Protein AF-A0A354BB40-F1 (afdb_monomer_lite)

Structure (mmCIF, N/CA/C/O backbone):
data_AF-A0A354BB40-F1
#
_entry.id   AF-A0A354BB40-F1
#
loop_
_atom_site.group_PDB
_atom_site.id
_atom_site.type_symbol
_atom_site.label_atom_id
_atom_site.label_alt_id
_atom_site.label_comp_id
_atom_site.label_asym_id
_atom_site.label_entity_id
_atom_site.label_seq_id
_atom_site.pdbx_PDB_ins_code
_atom_site.Cartn_x
_atom_site.Cartn_y
_atom_site.Cartn_z
_atom_site.occupancy
_atom_site.B_iso_or_equiv
_atom_site.auth_seq_id
_atom_site.auth_comp_id
_atom_site.auth_asym_id
_atom_site.auth_atom_id
_atom_site.pdbx_PDB_model_num
ATOM 1 N N . HIS A 1 1 ? -13.348 7.720 0.633 1.00 82.31 1 HIS A N 1
ATOM 2 C CA . HIS A 1 1 ? -12.332 8.466 -0.143 1.00 82.31 1 HIS A CA 1
ATOM 3 C C . HIS A 1 1 ? -12.969 9.373 -1.207 1.00 82.31 1 HIS A C 1
ATOM 5 O O . HIS A 1 1 ? -13.272 10.506 -0.880 1.00 82.31 1 HIS A O 1
ATOM 11 N N . ARG A 1 2 ? -13.273 8.898 -2.430 1.00 84.44 2 ARG A N 1
ATOM 12 C CA . ARG A 1 2 ? -13.584 9.703 -3.647 1.00 84.44 2 ARG A CA 1
ATOM 13 C C . ARG A 1 2 ? -14.579 10.875 -3.535 1.00 84.44 2 ARG A C 1
ATOM 15 O O . ARG A 1 2 ? -14.470 11.803 -4.321 1.00 84.44 2 ARG A O 1
ATOM 22 N N . VAL A 1 3 ? -15.521 10.838 -2.597 1.00 88.75 3 VAL A N 1
ATOM 23 C CA . VAL A 1 3 ? -16.577 11.858 -2.443 1.00 88.75 3 VAL A CA 1
ATOM 24 C C . VAL A 1 3 ? -16.246 12.960 -1.425 1.00 88.75 3 VAL A C 1
ATOM 26 O O . VAL A 1 3 ? -16.991 13.925 -1.306 1.00 88.75 3 VAL A O 1
ATOM 29 N N . VAL A 1 4 ? -15.131 12.838 -0.697 1.00 91.69 4 VAL A N 1
ATOM 30 C CA . VAL A 1 4 ? -14.704 13.791 0.342 1.00 91.69 4 VAL A CA 1
ATOM 31 C C . VAL A 1 4 ? -13.498 14.578 -0.168 1.00 91.69 4 VAL A C 1
ATOM 33 O O . VAL A 1 4 ? -12.568 13.987 -0.715 1.00 91.69 4 VAL A O 1
ATOM 36 N N . LYS A 1 5 ? -13.485 15.903 -0.003 1.00 94.69 5 LYS A N 1
ATOM 37 C CA . LYS A 1 5 ? -12.319 16.740 -0.347 1.00 94.69 5 LYS A CA 1
ATOM 38 C C . LYS A 1 5 ? -11.188 16.518 0.660 1.00 94.69 5 LYS A C 1
ATOM 40 O O . LYS A 1 5 ? -11.470 16.213 1.812 1.00 94.69 5 LYS A O 1
ATOM 45 N N . VAL A 1 6 ? -9.930 16.693 0.251 1.00 95.81 6 VAL A N 1
ATOM 46 C CA . VAL A 1 6 ? -8.777 16.671 1.178 1.00 95.81 6 VAL A CA 1
ATOM 47 C C . VAL A 1 6 ? -8.995 17.677 2.317 1.00 95.81 6 VAL A C 1
ATOM 49 O O . VAL A 1 6 ? -9.488 18.777 2.077 1.00 95.81 6 VAL A O 1
ATOM 52 N N . GLY A 1 7 ? -8.704 17.265 3.553 1.00 96.50 7 GLY A N 1
ATOM 53 C CA . GLY A 1 7 ? -8.986 18.001 4.792 1.00 96.50 7 GLY A CA 1
ATOM 54 C C . GLY A 1 7 ? -10.443 17.933 5.272 1.00 96.50 7 GLY A C 1
ATOM 55 O O . GLY A 1 7 ? -10.737 18.341 6.398 1.00 96.50 7 GLY A O 1
ATOM 56 N N . GLY A 1 8 ? -11.358 17.407 4.452 1.00 97.19 8 GLY A N 1
ATOM 57 C CA . GLY A 1 8 ? -12.769 17.255 4.798 1.00 97.19 8 GLY A CA 1
ATOM 58 C C . GLY A 1 8 ? -12.978 16.229 5.919 1.00 97.19 8 GLY A C 1
ATOM 59 O O . GLY A 1 8 ? -12.344 15.170 5.870 1.00 97.19 8 GLY A O 1
ATOM 60 N N . PRO A 1 9 ? -13.838 16.523 6.911 1.00 97.38 9 PRO A N 1
ATOM 61 C CA . PRO A 1 9 ? -14.109 15.614 8.016 1.00 97.38 9 PRO A CA 1
ATOM 62 C C . PRO A 1 9 ? -15.026 14.468 7.585 1.00 97.38 9 PRO A C 1
ATOM 64 O O . PRO A 1 9 ? -15.846 14.613 6.673 1.00 97.38 9 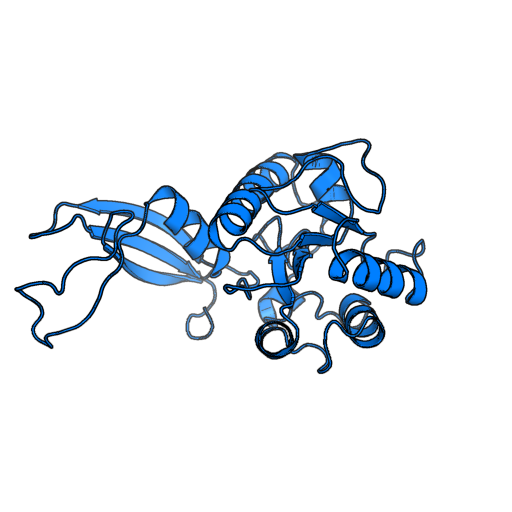PRO A O 1
ATOM 67 N N . ILE A 1 10 ? -14.897 13.343 8.275 1.00 96.94 10 ILE A N 1
ATOM 68 C CA . ILE A 1 10 ? -15.832 12.226 8.255 1.00 96.94 10 ILE A CA 1
ATOM 69 C C . ILE A 1 10 ? -16.038 11.706 9.675 1.00 96.94 10 ILE A C 1
ATOM 71 O O . ILE A 1 10 ? -15.134 11.762 10.510 1.00 96.94 10 ILE A O 1
ATOM 75 N N . GLU A 1 11 ? -17.217 11.145 9.902 1.00 96.81 11 GLU A N 1
ATOM 76 C CA . GLU A 1 11 ? -17.536 10.366 11.091 1.00 96.81 11 GLU A CA 1
ATOM 77 C C . GLU A 1 11 ? -17.934 8.966 10.635 1.00 96.81 11 GLU A C 1
ATOM 79 O O . GLU A 1 11 ? -18.700 8.810 9.678 1.00 96.81 11 GLU A O 1
ATOM 84 N N . LEU A 1 12 ? -17.368 7.949 11.274 1.00 95.12 12 LEU A N 1
ATOM 85 C CA . LEU A 1 12 ? -17.658 6.551 10.988 1.00 95.12 12 LEU A CA 1
ATOM 86 C C . LEU A 1 12 ? -18.054 5.842 12.277 1.00 95.12 12 LEU A C 1
ATOM 88 O O . LEU A 1 12 ? -17.477 6.099 13.332 1.00 95.12 12 LEU A O 1
ATOM 92 N N . GLN A 1 13 ? -18.997 4.913 12.160 1.00 93.75 13 GLN A N 1
ATOM 93 C CA . GLN A 1 13 ? -19.415 4.047 13.254 1.00 93.75 13 GLN A CA 1
ATOM 94 C C . GLN A 1 13 ? -19.294 2.590 12.835 1.00 93.75 13 GLN A C 1
ATOM 96 O O . GLN A 1 13 ? -19.759 2.200 11.763 1.00 93.75 13 GLN A O 1
ATOM 101 N N . PHE A 1 14 ? -18.677 1.795 13.701 1.00 94.19 14 PHE A N 1
ATOM 102 C CA . PHE A 1 14 ? -18.513 0.357 13.529 1.00 94.19 14 PHE A CA 1
ATOM 103 C C . PHE A 1 14 ? -18.877 -0.358 14.823 1.00 94.19 14 PHE A C 1
ATOM 105 O O . PHE A 1 14 ? -18.825 0.226 15.901 1.00 94.19 14 PHE A O 1
ATOM 112 N N . PHE A 1 15 ? -19.207 -1.640 14.737 1.00 93.69 15 PHE A N 1
ATOM 113 C CA . PHE A 1 15 ? -19.346 -2.464 15.931 1.00 93.69 15 PHE A CA 1
ATOM 114 C C . PHE A 1 15 ? -17.988 -3.021 16.347 1.00 93.69 15 PHE A C 1
ATOM 116 O O . PHE A 1 15 ? -17.207 -3.443 15.499 1.00 93.69 15 PHE A O 1
ATOM 123 N N . ALA A 1 16 ? -17.701 -3.016 17.643 1.00 93.62 16 ALA A N 1
ATOM 124 C CA . ALA A 1 16 ? -16.484 -3.578 18.207 1.00 93.62 16 ALA A CA 1
ATOM 125 C C . ALA A 1 16 ? -16.584 -5.109 18.290 1.00 93.62 16 ALA A C 1
ATOM 127 O O . ALA A 1 16 ? -17.608 -5.649 18.706 1.00 93.62 16 ALA A O 1
ATOM 128 N N . GLY A 1 17 ? -15.514 -5.815 17.928 1.00 91.62 17 GLY A N 1
ATOM 129 C CA . GLY A 1 17 ? -15.450 -7.276 18.026 1.00 91.62 17 GLY A CA 1
ATOM 130 C C . GLY A 1 17 ? -14.576 -7.909 16.947 1.00 91.62 17 GLY A C 1
ATOM 131 O O . GLY A 1 17 ? -13.933 -7.207 16.181 1.00 91.62 17 GLY A O 1
ATOM 132 N N . ASP A 1 18 ? -14.558 -9.233 16.878 1.00 90.06 18 ASP A N 1
ATOM 133 C CA . ASP A 1 18 ? -13.882 -10.001 15.813 1.00 90.06 18 ASP A CA 1
ATOM 134 C C . ASP A 1 18 ? -14.799 -11.106 15.255 1.00 90.06 18 ASP A C 1
ATOM 136 O O . ASP A 1 18 ? -14.355 -12.095 14.679 1.00 90.06 18 ASP A O 1
ATOM 140 N N . GLN A 1 19 ? -16.105 -10.956 15.488 1.00 88.12 19 GLN A N 1
ATOM 141 C CA . GLN A 1 19 ? -17.142 -11.918 15.151 1.00 88.12 19 GLN A CA 1
ATOM 142 C C . GLN A 1 19 ? -18.136 -11.339 14.149 1.00 88.12 19 GLN A C 1
ATOM 144 O O . GLN A 1 19 ? -18.427 -10.139 14.154 1.00 88.12 19 GLN A O 1
ATOM 149 N N . ASP A 1 20 ? -18.739 -12.218 13.356 1.00 85.94 20 ASP A N 1
ATOM 150 C CA . ASP A 1 20 ? -19.996 -11.893 12.699 1.00 85.94 20 ASP A CA 1
ATOM 151 C C . ASP A 1 20 ? -21.099 -11.786 13.753 1.00 85.94 20 ASP A C 1
ATOM 153 O O . ASP A 1 20 ? -21.258 -12.645 14.623 1.00 85.94 20 ASP A O 1
ATOM 157 N N . LEU A 1 21 ? -21.852 -10.698 13.686 1.00 80.06 21 LEU A N 1
ATOM 158 C CA . LEU A 1 21 ? -22.959 -10.430 14.581 1.00 80.06 21 LEU A CA 1
ATOM 159 C C . LEU A 1 21 ? -24.219 -11.092 14.034 1.00 80.06 21 LEU A C 1
ATOM 161 O O . LEU A 1 21 ? -24.523 -11.032 12.836 1.00 80.06 21 LEU A O 1
ATOM 165 N N . THR A 1 22 ? -24.994 -11.684 14.937 1.00 75.31 22 THR A N 1
ATOM 166 C CA . THR A 1 22 ? -26.379 -12.037 14.640 1.00 75.31 22 THR A CA 1
ATOM 167 C C . THR A 1 22 ? -27.160 -10.767 14.294 1.00 75.31 22 THR A C 1
ATOM 169 O O . THR A 1 22 ? -26.818 -9.698 14.809 1.00 75.31 22 THR A O 1
ATOM 172 N N . PRO A 1 23 ? -28.197 -10.845 13.438 1.00 73.56 23 PRO A N 1
ATOM 173 C CA . PRO A 1 23 ? -29.038 -9.690 13.146 1.00 73.56 23 PRO A CA 1
ATOM 174 C C . PRO A 1 23 ? -29.500 -9.030 14.445 1.00 73.56 23 PRO A C 1
ATOM 176 O O . PRO A 1 23 ? -29.987 -9.719 15.342 1.00 73.56 23 PRO A O 1
ATOM 179 N N . LEU A 1 24 ? -29.295 -7.718 14.555 1.00 68.94 24 LEU A N 1
ATOM 180 C CA . LEU A 1 24 ? -29.649 -6.982 15.765 1.00 68.94 24 LEU A CA 1
ATOM 181 C C . LEU A 1 24 ? -31.166 -7.040 15.946 1.00 68.94 24 LEU A C 1
ATOM 183 O O . LEU A 1 24 ? -31.912 -6.754 15.009 1.00 68.94 24 LEU A O 1
ATOM 187 N N . GLU A 1 25 ? -31.621 -7.380 17.151 1.00 68.19 25 GLU A N 1
ATOM 188 C CA . GLU A 1 25 ? -33.060 -7.455 17.462 1.00 68.19 25 GLU A CA 1
ATOM 189 C C . GLU A 1 25 ? -33.751 -6.096 17.275 1.00 68.19 25 GLU A C 1
ATOM 191 O O . GLU A 1 25 ? -34.939 -6.022 16.971 1.00 68.19 25 GLU A O 1
ATOM 196 N N . THR A 1 26 ? -32.980 -5.015 17.410 1.00 70.88 26 THR A N 1
ATOM 197 C CA . THR A 1 26 ? -33.409 -3.626 17.244 1.00 70.88 26 THR A CA 1
ATOM 198 C C . THR A 1 26 ? -33.242 -3.099 15.817 1.00 70.88 26 THR A C 1
ATOM 200 O O . THR A 1 26 ? -33.463 -1.911 15.587 1.00 70.88 26 THR A O 1
ATOM 203 N N . ASP A 1 27 ? -32.855 -3.934 14.842 1.00 71.50 27 ASP A N 1
ATOM 204 C CA . ASP A 1 27 ? -32.699 -3.507 13.450 1.00 71.50 27 ASP A CA 1
ATOM 205 C C . ASP A 1 27 ? -34.064 -3.171 12.814 1.00 71.50 27 ASP A C 1
ATOM 207 O O . ASP A 1 27 ? -34.830 -4.085 12.498 1.00 71.50 27 ASP A O 1
ATOM 211 N N . PRO A 1 28 ? -34.360 -1.888 12.517 1.00 70.88 28 PRO A N 1
ATOM 212 C CA . PRO A 1 28 ? -35.647 -1.490 11.945 1.00 70.88 28 PRO A CA 1
ATOM 213 C C . PRO A 1 28 ? -35.864 -2.007 10.516 1.00 70.88 28 PRO A C 1
ATOM 215 O O . PRO A 1 28 ? -36.989 -1.980 10.024 1.00 70.88 28 PRO A O 1
ATOM 218 N N . MET A 1 29 ? -34.800 -2.441 9.830 1.00 74.25 29 MET A N 1
ATOM 219 C CA . MET A 1 29 ? -34.868 -2.969 8.464 1.00 74.25 29 MET A CA 1
ATOM 220 C C . MET A 1 29 ? -34.910 -4.503 8.421 1.00 74.25 29 MET A C 1
ATOM 222 O O . MET A 1 29 ? -35.315 -5.053 7.400 1.00 74.25 29 MET A O 1
ATOM 226 N N . GLY A 1 30 ? -34.531 -5.176 9.516 1.00 71.81 30 GLY A N 1
ATOM 227 C CA . GLY A 1 30 ? -34.493 -6.632 9.655 1.00 71.81 30 GLY A CA 1
ATOM 228 C C . GLY A 1 30 ? -33.467 -7.348 8.759 1.00 71.81 30 GLY A C 1
ATOM 229 O O . GLY A 1 30 ? -33.249 -7.008 7.599 1.00 71.81 30 GLY A O 1
ATOM 230 N N . GLY A 1 31 ? -32.837 -8.404 9.285 1.00 71.50 31 GLY A N 1
ATOM 231 C CA . GLY A 1 31 ? -32.043 -9.349 8.485 1.00 71.50 31 GLY A CA 1
ATOM 232 C C . GLY A 1 31 ? -30.687 -8.845 7.974 1.00 71.50 31 GLY A C 1
ATOM 233 O O . GLY A 1 31 ? -30.010 -9.579 7.246 1.00 71.50 31 GLY A O 1
ATOM 234 N N . ARG A 1 32 ? -30.246 -7.636 8.353 1.00 79.75 32 ARG A N 1
ATOM 235 C CA . ARG A 1 32 ? -28.881 -7.183 8.059 1.00 79.75 32 ARG A CA 1
ATOM 236 C C . ARG A 1 32 ? -27.884 -7.976 8.894 1.00 79.75 32 ARG A C 1
ATOM 238 O O . ARG A 1 32 ? -28.092 -8.222 10.081 1.00 79.75 32 ARG A O 1
ATOM 245 N N . ARG A 1 33 ? -26.787 -8.370 8.252 1.00 76.75 33 ARG A N 1
ATOM 246 C CA . ARG A 1 33 ? -25.620 -8.929 8.933 1.00 76.75 33 ARG A CA 1
ATOM 247 C C . ARG A 1 33 ? -24.623 -7.818 9.179 1.00 76.75 33 ARG A C 1
ATOM 249 O O . ARG A 1 33 ? -24.414 -6.965 8.316 1.00 76.75 33 ARG A O 1
ATOM 256 N N . PHE A 1 34 ? -24.011 -7.864 10.345 1.00 83.12 34 PHE A N 1
ATOM 257 C CA . PHE A 1 34 ? -22.958 -6.949 10.732 1.00 83.12 34 PHE A CA 1
ATOM 258 C C . PHE A 1 34 ? -21.740 -7.760 11.151 1.00 83.12 34 PHE A C 1
ATOM 260 O O . PHE A 1 34 ? -21.877 -8.902 11.573 1.00 83.12 34 PHE A O 1
ATOM 267 N N . THR A 1 35 ? -20.562 -7.163 11.053 1.00 87.88 35 THR A N 1
ATOM 268 C CA . THR A 1 35 ? -19.312 -7.791 11.479 1.00 87.88 35 THR A CA 1
ATOM 269 C C . THR A 1 35 ? -18.618 -6.836 12.435 1.00 87.88 35 THR A C 1
ATOM 271 O O . THR A 1 35 ? -18.581 -5.624 12.194 1.00 87.88 35 THR A O 1
ATOM 274 N N . GLY A 1 36 ? -18.131 -7.382 13.544 1.00 91.75 36 GLY A N 1
ATOM 275 C CA . GLY A 1 36 ? -17.324 -6.657 14.509 1.00 91.75 36 GLY A CA 1
ATOM 276 C C . GLY A 1 36 ? -15.944 -6.332 13.944 1.00 91.75 36 GLY A C 1
ATOM 277 O O . GLY A 1 36 ? -15.403 -7.064 13.118 1.00 91.75 36 GLY A O 1
ATOM 278 N N . TRP A 1 37 ? -15.379 -5.224 14.403 1.00 94.81 37 TRP A N 1
ATOM 279 C CA . TRP A 1 37 ? -14.037 -4.788 14.058 1.00 94.81 37 TRP A CA 1
ATOM 280 C C . TRP A 1 37 ? -13.181 -4.641 15.308 1.00 94.81 37 TRP A C 1
ATOM 282 O O . TRP A 1 37 ? -13.591 -4.028 16.298 1.00 94.81 37 TRP A O 1
ATOM 292 N N . ARG A 1 38 ? -11.959 -5.174 15.252 1.00 94.44 38 ARG A N 1
ATOM 293 C CA . ARG A 1 38 ? -10.952 -4.921 16.282 1.00 94.44 38 ARG A CA 1
ATOM 294 C C . ARG A 1 38 ? -10.449 -3.482 16.112 1.00 94.44 38 ARG A C 1
ATOM 296 O O . ARG A 1 38 ? -10.001 -3.155 15.011 1.00 94.44 38 ARG A O 1
ATOM 303 N N . PRO A 1 39 ? -10.487 -2.632 17.155 1.00 92.75 39 PRO A N 1
ATOM 304 C CA . PRO A 1 39 ? -10.119 -1.216 17.058 1.00 92.75 39 PRO A CA 1
ATOM 305 C C . PRO A 1 39 ? -8.756 -0.960 16.407 1.00 92.75 39 PRO A C 1
ATOM 307 O O . PRO A 1 39 ? -8.650 -0.143 15.491 1.00 92.75 39 PRO A O 1
ATOM 310 N N . ASP A 1 40 ? -7.735 -1.714 16.817 1.00 91.50 40 ASP A N 1
ATOM 311 C CA . ASP A 1 40 ? -6.372 -1.560 16.297 1.00 91.50 40 ASP A CA 1
ATOM 312 C C . ASP A 1 40 ? -6.293 -1.872 14.800 1.00 91.50 40 ASP A C 1
ATOM 314 O O . ASP A 1 40 ? -5.634 -1.166 14.039 1.00 91.50 40 ASP A O 1
ATOM 318 N N . PHE A 1 41 ? -7.017 -2.899 14.351 1.00 94.50 41 PHE A N 1
ATOM 319 C CA . PHE A 1 41 ? -7.048 -3.267 12.941 1.00 94.50 41 PHE A CA 1
ATOM 320 C C . PHE A 1 41 ? -7.894 -2.299 12.107 1.00 94.50 41 PHE A C 1
ATOM 322 O O . PHE A 1 41 ? -7.548 -1.961 10.974 1.00 94.50 41 PHE A O 1
ATOM 329 N N . LEU A 1 42 ? -8.988 -1.794 12.676 1.00 95.69 42 LEU A N 1
ATOM 330 C CA . LEU A 1 42 ? -9.822 -0.795 12.024 1.00 95.69 42 LEU A CA 1
ATOM 331 C C . LEU A 1 42 ? -9.044 0.498 11.752 1.00 95.69 42 LEU A C 1
ATOM 333 O O . LEU A 1 42 ? -9.217 1.088 10.686 1.00 95.69 42 LEU A O 1
ATOM 337 N N . ARG A 1 43 ? -8.130 0.901 12.649 1.00 95.31 43 ARG A N 1
ATOM 338 C CA . ARG A 1 43 ? -7.209 2.023 12.402 1.00 95.31 43 ARG A CA 1
ATOM 339 C C . ARG A 1 43 ? -6.395 1.810 11.124 1.00 95.31 43 ARG A C 1
ATOM 341 O O . ARG A 1 43 ? -6.358 2.706 10.283 1.00 95.31 43 ARG A O 1
ATOM 348 N N . THR A 1 44 ? -5.823 0.620 10.951 1.00 95.44 44 THR A N 1
ATOM 349 C CA . THR A 1 44 ? -5.076 0.228 9.745 1.00 95.44 44 THR A CA 1
ATOM 350 C C . THR A 1 44 ? -5.923 0.352 8.480 1.00 95.44 44 THR A C 1
ATOM 352 O O . THR A 1 44 ? -5.471 0.925 7.487 1.00 95.44 44 THR A O 1
ATOM 355 N N . VAL A 1 45 ? -7.170 -0.121 8.514 1.00 95.75 45 VAL A N 1
ATOM 356 C CA . VAL A 1 45 ? -8.071 -0.063 7.353 1.00 95.75 45 VAL A CA 1
ATOM 357 C C . VAL A 1 45 ? -8.512 1.368 7.038 1.00 95.75 45 VAL A C 1
ATOM 359 O O . VAL A 1 45 ? -8.565 1.745 5.869 1.00 95.75 45 VAL A O 1
ATOM 362 N N . VAL A 1 46 ? -8.801 2.189 8.050 1.00 97.00 46 VAL A N 1
ATOM 363 C CA . VAL A 1 46 ? -9.197 3.594 7.855 1.00 97.00 46 VAL A CA 1
ATOM 364 C C . VAL A 1 46 ? -8.032 4.431 7.317 1.00 97.00 46 VAL A C 1
ATOM 366 O O . VAL A 1 46 ? -8.229 5.215 6.384 1.00 97.00 46 VAL A O 1
ATOM 369 N N . GLU A 1 47 ? -6.817 4.212 7.824 1.00 96.38 47 GLU A N 1
ATOM 370 C CA . GLU A 1 47 ? -5.596 4.835 7.301 1.00 96.38 47 GLU A CA 1
ATOM 371 C C . GLU A 1 47 ? -5.354 4.425 5.838 1.00 96.38 47 GLU A C 1
ATOM 373 O O . GLU A 1 47 ? -5.188 5.279 4.964 1.00 96.38 47 GLU A O 1
ATOM 378 N N . GLY A 1 48 ? -5.435 3.123 5.537 1.00 96.81 48 GLY A N 1
ATOM 379 C CA . GLY A 1 48 ? -5.336 2.585 4.176 1.00 96.81 48 GLY A CA 1
ATOM 380 C C . GLY A 1 48 ? -6.421 3.109 3.229 1.00 96.81 48 GLY A C 1
ATOM 381 O O . GLY A 1 48 ? -6.160 3.372 2.053 1.00 96.81 48 GLY A O 1
ATOM 382 N N . ALA A 1 49 ? -7.629 3.370 3.739 1.00 96.38 49 ALA A N 1
ATOM 383 C CA . ALA A 1 49 ? -8.725 3.997 2.997 1.00 96.38 49 ALA A CA 1
ATOM 384 C C . ALA A 1 49 ? -8.507 5.498 2.719 1.00 96.38 49 ALA A C 1
ATOM 386 O O . ALA A 1 49 ? -9.307 6.112 1.997 1.00 96.38 49 ALA A O 1
ATOM 387 N N . GLY A 1 50 ? -7.428 6.069 3.258 1.00 96.69 50 GLY A N 1
ATOM 388 C CA . GLY A 1 50 ? -6.925 7.405 2.988 1.00 96.69 50 GLY A CA 1
ATOM 389 C C . GLY A 1 50 ? -7.447 8.480 3.934 1.00 96.69 50 GLY A C 1
ATOM 390 O O . GLY A 1 50 ? -7.792 9.579 3.486 1.00 96.69 50 GLY A O 1
ATOM 391 N N . PHE A 1 51 ? -7.544 8.157 5.223 1.00 97.50 51 PHE A N 1
ATOM 392 C CA . PHE A 1 51 ? -8.015 9.075 6.253 1.00 97.50 51 PHE A CA 1
ATOM 393 C C . PHE A 1 51 ? -7.059 9.144 7.446 1.00 97.50 51 PHE A C 1
ATOM 395 O O . PHE A 1 51 ? -6.615 8.119 7.956 1.00 97.50 51 PHE A O 1
ATOM 402 N N . ASP A 1 52 ? -6.807 10.362 7.914 1.00 96.44 52 ASP A N 1
ATOM 403 C CA . ASP A 1 52 ? -6.079 10.632 9.149 1.00 96.44 52 ASP A CA 1
ATOM 404 C C . ASP A 1 52 ? -7.078 10.606 10.309 1.00 96.44 52 ASP A C 1
ATOM 406 O O . ASP A 1 52 ? -7.987 11.437 10.372 1.00 96.44 52 ASP A O 1
ATOM 410 N N . ILE A 1 53 ? -6.947 9.628 11.206 1.00 97.00 53 ILE A N 1
ATOM 411 C CA . ILE A 1 53 ? -7.827 9.487 12.374 1.00 97.00 53 ILE A CA 1
ATOM 412 C C . ILE A 1 53 ? -7.475 10.551 13.415 1.00 97.00 53 ILE A C 1
ATOM 414 O O . ILE A 1 53 ? -6.347 10.580 13.910 1.00 97.00 53 ILE A O 1
ATOM 418 N N . GLU A 1 54 ? -8.457 11.378 13.772 1.00 97.31 54 GLU A N 1
ATOM 419 C CA . GLU A 1 54 ? -8.351 12.401 14.817 1.00 97.31 54 GLU A CA 1
ATOM 420 C C . GLU A 1 54 ? -8.712 11.820 16.187 1.00 97.31 54 GLU A C 1
ATOM 422 O O . GLU A 1 54 ? -7.999 12.045 17.164 1.00 97.31 54 GLU A O 1
ATOM 427 N N . ALA A 1 55 ? -9.784 11.026 16.253 1.00 97.19 55 ALA A N 1
ATOM 428 C CA . ALA A 1 55 ? -10.162 10.285 17.447 1.00 97.19 55 ALA A CA 1
ATOM 429 C C . ALA A 1 55 ? -10.777 8.930 17.088 1.00 97.19 55 ALA A C 1
ATOM 431 O O . ALA A 1 55 ? -11.473 8.781 16.084 1.00 97.19 55 ALA A O 1
ATOM 432 N N . LEU A 1 56 ? -10.526 7.948 17.950 1.00 97.00 56 LEU A N 1
ATOM 433 C CA . LEU A 1 56 ? -11.212 6.664 17.961 1.00 97.00 56 LEU A CA 1
ATOM 434 C C . LEU A 1 56 ? -11.620 6.395 19.405 1.00 97.00 56 LEU A C 1
ATOM 436 O O . LEU A 1 56 ? -10.760 6.287 20.279 1.00 97.00 56 LEU A O 1
ATOM 440 N N . THR A 1 57 ? -12.921 6.299 19.654 1.00 96.50 57 THR A N 1
ATOM 441 C CA . THR A 1 57 ? -13.463 5.975 20.977 1.00 96.50 57 THR A CA 1
ATOM 442 C C . THR A 1 57 ? -14.338 4.744 20.901 1.00 96.50 57 THR A C 1
ATOM 444 O O . THR A 1 57 ? -14.965 4.474 19.879 1.00 96.50 57 THR A O 1
ATOM 447 N N . ILE A 1 58 ? -14.393 4.004 22.002 1.00 95.50 58 ILE A N 1
ATOM 448 C CA . ILE A 1 58 ? -15.271 2.849 22.142 1.00 95.50 58 ILE A CA 1
ATOM 449 C C . ILE A 1 58 ? -16.264 3.183 23.241 1.00 95.50 58 ILE A C 1
ATOM 451 O O . ILE A 1 58 ? -15.863 3.554 24.344 1.00 95.50 58 ILE A O 1
ATOM 455 N N . ARG A 1 59 ? -17.549 3.053 22.936 1.00 94.12 59 ARG A N 1
ATOM 456 C CA . ARG A 1 59 ? -18.632 3.205 23.907 1.00 94.12 59 ARG A CA 1
ATOM 457 C C . ARG A 1 59 ? -19.450 1.929 23.990 1.00 94.12 59 ARG A C 1
ATOM 459 O O . ARG A 1 59 ? -19.493 1.141 23.043 1.00 94.12 59 ARG A O 1
ATOM 466 N N . GLU A 1 60 ? -20.109 1.741 25.123 1.00 89.25 60 GLU A N 1
ATOM 467 C CA . GLU A 1 60 ? -21.093 0.675 25.268 1.00 89.25 60 GLU A CA 1
ATOM 468 C C . GLU A 1 60 ? -22.259 0.902 24.294 1.00 89.25 60 GLU A C 1
ATOM 470 O O . GLU A 1 60 ? -22.669 2.036 24.023 1.00 89.25 60 GLU A O 1
ATOM 475 N N . GLY A 1 61 ? -22.755 -0.193 23.730 1.00 81.44 61 GLY A N 1
ATOM 476 C CA . GLY A 1 61 ? -23.977 -0.231 22.937 1.00 81.44 61 GLY A CA 1
ATOM 477 C C . GLY A 1 61 ? -24.873 -1.355 23.444 1.00 81.44 61 GLY A C 1
ATOM 478 O O . GLY A 1 61 ? -24.401 -2.246 24.147 1.00 81.44 61 GLY A O 1
ATOM 479 N N . ASP A 1 62 ? -26.154 -1.313 23.078 1.00 74.81 62 ASP A N 1
ATOM 480 C CA . ASP A 1 62 ? -27.201 -2.166 23.663 1.00 74.81 62 ASP A CA 1
ATOM 481 C C . ASP A 1 62 ? -26.887 -3.672 23.605 1.00 74.81 62 ASP A C 1
ATOM 483 O O . ASP A 1 62 ? -27.221 -4.412 24.527 1.00 74.81 62 ASP A O 1
ATOM 487 N N . GLN A 1 63 ? -26.240 -4.127 22.525 1.00 75.69 63 GLN A N 1
ATOM 488 C CA . GLN A 1 63 ? -25.865 -5.536 22.317 1.00 75.69 63 GLN A CA 1
ATOM 489 C C . GLN A 1 63 ? -24.369 -5.736 22.033 1.00 75.69 63 GLN A C 1
ATOM 491 O O . GLN A 1 63 ? -23.828 -6.817 22.258 1.00 75.69 63 GLN A O 1
ATOM 496 N N . VAL A 1 64 ? -23.688 -4.711 21.521 1.00 85.50 64 VAL A N 1
ATOM 497 C CA . VAL A 1 64 ? -22.273 -4.753 21.145 1.00 85.50 64 VAL A CA 1
ATOM 498 C C . VAL A 1 64 ? -21.675 -3.358 21.306 1.00 85.50 64 VAL A C 1
ATOM 500 O O . VAL A 1 64 ? -22.356 -2.358 21.076 1.00 85.50 64 VAL A O 1
ATOM 503 N N . GLY A 1 65 ? -20.403 -3.283 21.704 1.00 91.06 65 GLY A N 1
ATOM 504 C CA . GLY A 1 65 ? -19.685 -2.012 21.771 1.00 91.06 65 GLY A CA 1
ATOM 505 C C . GLY A 1 65 ? -19.661 -1.315 20.411 1.00 91.06 65 GLY A C 1
ATOM 506 O O . GLY A 1 65 ? -19.631 -1.965 19.365 1.00 91.06 65 GLY A O 1
ATOM 507 N N . VAL A 1 66 ? -19.662 0.012 20.418 1.00 93.75 66 VAL A N 1
ATOM 508 C CA . VAL A 1 66 ? -19.597 0.829 19.203 1.00 93.75 66 VAL A CA 1
ATOM 509 C C . VAL A 1 66 ? -18.267 1.561 19.175 1.00 93.75 66 VAL A C 1
ATOM 511 O O . VAL A 1 66 ? -17.869 2.175 20.162 1.00 93.75 66 VAL A O 1
ATOM 514 N N . ILE A 1 67 ? -17.584 1.478 18.039 1.00 96.44 67 ILE A N 1
ATOM 515 C CA . ILE A 1 67 ? -16.395 2.258 17.722 1.00 96.44 67 ILE A CA 1
ATOM 516 C C . ILE A 1 67 ? -16.855 3.488 16.950 1.00 96.44 67 ILE A C 1
ATOM 518 O O . ILE A 1 67 ? -17.361 3.364 15.833 1.00 96.44 67 ILE A O 1
ATOM 522 N N . ASP A 1 68 ? -16.641 4.662 17.529 1.00 97.25 68 ASP A N 1
ATOM 523 C CA . ASP A 1 68 ? -16.816 5.944 16.859 1.00 97.25 68 ASP A CA 1
ATOM 524 C C . ASP A 1 68 ? -15.446 6.442 16.387 1.00 97.25 68 ASP A C 1
ATOM 526 O O . ASP A 1 68 ? -14.482 6.468 17.157 1.00 97.25 68 ASP A O 1
ATOM 530 N N . ILE A 1 69 ? -15.351 6.830 15.116 1.00 97.88 69 ILE A N 1
ATOM 531 C CA . ILE A 1 69 ? -14.136 7.389 14.523 1.00 97.88 69 ILE A CA 1
ATOM 532 C C . ILE A 1 69 ? -14.452 8.760 13.949 1.00 97.88 69 ILE A C 1
ATOM 534 O O . ILE A 1 69 ? -15.295 8.880 13.060 1.00 97.88 69 ILE A O 1
ATOM 538 N N . THR A 1 70 ? -13.707 9.770 14.389 1.00 98.12 70 THR A N 1
ATOM 539 C CA . THR A 1 70 ? -13.596 11.047 13.684 1.00 98.12 70 THR A CA 1
ATOM 540 C C . THR A 1 70 ? -12.285 11.059 12.912 1.00 98.12 70 THR A C 1
ATOM 542 O O . THR A 1 70 ? -11.220 10.706 13.428 1.00 98.12 70 THR A O 1
ATOM 545 N N . ALA A 1 71 ? -12.352 11.411 11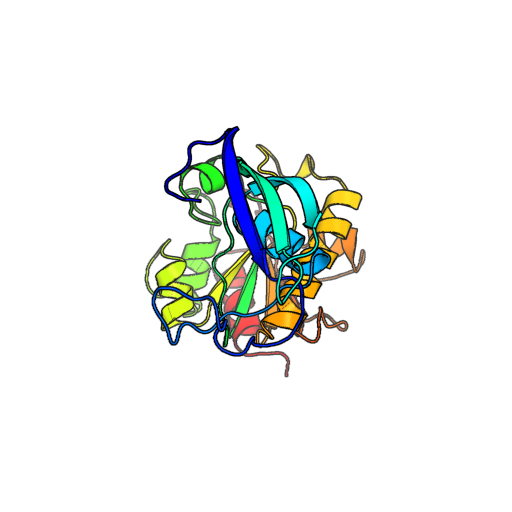.634 1.00 97.94 71 ALA A N 1
ATOM 546 C CA . ALA A 1 71 ? -11.177 11.425 10.778 1.00 97.94 71 ALA A CA 1
ATOM 547 C C . ALA A 1 71 ? -11.271 12.516 9.717 1.00 97.94 71 ALA A C 1
ATOM 549 O O . ALA A 1 71 ? -12.353 12.998 9.373 1.00 97.94 71 ALA A O 1
ATOM 550 N N . ARG A 1 72 ? -10.127 12.872 9.138 1.00 97.75 72 ARG A N 1
ATOM 551 C CA . ARG A 1 72 ? -10.050 13.778 7.994 1.00 97.75 72 ARG A CA 1
ATOM 552 C C . ARG A 1 72 ? -9.515 13.079 6.779 1.00 97.75 72 ARG A C 1
ATOM 554 O O . ARG A 1 72 ? -8.697 12.171 6.844 1.00 97.75 72 ARG A O 1
ATOM 561 N N . ARG A 1 73 ? -9.972 13.534 5.623 1.00 97.06 73 ARG A N 1
ATOM 562 C CA . ARG A 1 73 ? -9.465 13.044 4.355 1.00 97.06 73 ARG A CA 1
ATOM 563 C C . ARG A 1 73 ? -8.007 13.471 4.158 1.00 97.06 73 ARG A C 1
ATOM 565 O O . ARG A 1 73 ? -7.744 14.656 3.956 1.00 97.06 73 ARG A O 1
ATOM 572 N N . ALA A 1 74 ? -7.101 12.501 4.121 1.00 96.38 74 ALA A N 1
ATOM 573 C CA . ALA A 1 74 ? -5.684 12.729 3.876 1.00 96.38 74 ALA A CA 1
ATOM 574 C C . ALA A 1 74 ? -5.402 12.987 2.384 1.00 96.38 74 ALA A C 1
ATOM 576 O O . ALA A 1 74 ? -6.122 12.504 1.496 1.00 96.38 74 ALA A O 1
ATOM 577 N N . LEU A 1 75 ? -4.318 13.715 2.091 1.00 95.81 75 LEU A N 1
ATOM 578 C CA . LEU A 1 75 ? -3.712 13.709 0.757 1.00 95.81 75 LEU A CA 1
ATOM 579 C C . LEU A 1 75 ? -2.876 12.433 0.617 1.00 95.81 75 LEU A C 1
ATOM 581 O O . LEU A 1 75 ? -1.704 12.391 0.985 1.00 95.81 75 LEU A O 1
ATOM 585 N N . THR A 1 76 ? -3.502 11.377 0.111 1.00 96.44 76 THR A N 1
ATOM 586 C CA . THR A 1 76 ? -2.882 10.060 -0.054 1.00 96.44 76 THR A CA 1
ATOM 587 C C . THR A 1 76 ? -3.554 9.269 -1.175 1.00 96.44 76 THR A C 1
ATOM 589 O 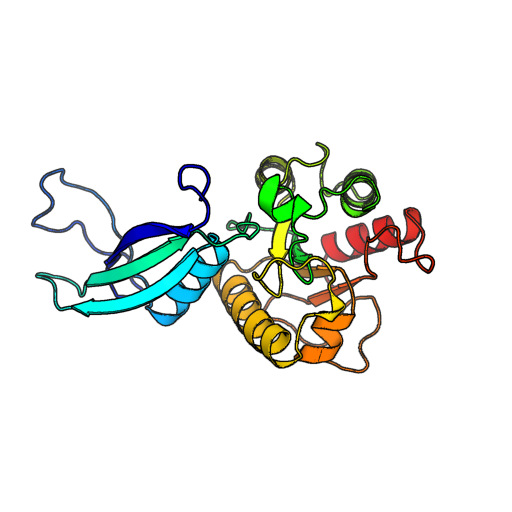O . THR A 1 76 ? -4.560 9.694 -1.753 1.00 96.44 76 THR A O 1
ATOM 592 N N . LEU A 1 77 ? -2.980 8.114 -1.495 1.00 95.44 77 LEU A N 1
ATOM 593 C CA . LEU A 1 77 ? -3.561 7.116 -2.374 1.00 95.44 77 LEU A CA 1
ATOM 594 C C . LEU A 1 77 ? -4.278 6.063 -1.514 1.00 95.44 77 LEU A C 1
ATOM 596 O O . LEU A 1 77 ? -3.642 5.488 -0.637 1.00 95.44 77 LEU A O 1
ATOM 600 N N . PRO A 1 78 ? -5.570 5.777 -1.732 1.00 96.62 78 PRO A N 1
ATOM 601 C CA . PRO A 1 78 ? -6.261 4.743 -0.983 1.00 96.62 78 PRO A CA 1
ATOM 602 C C . PRO A 1 78 ? -5.828 3.367 -1.491 1.00 96.62 78 PRO A C 1
ATOM 604 O O . PRO A 1 78 ? -5.579 3.190 -2.687 1.00 96.62 78 PRO A O 1
ATOM 607 N N . ASP A 1 79 ? -5.797 2.391 -0.596 1.00 98.12 79 ASP A N 1
ATOM 608 C CA . ASP A 1 79 ? -5.493 1.010 -0.947 1.00 98.12 79 ASP A CA 1
ATOM 609 C C . ASP A 1 79 ? -6.531 0.439 -1.927 1.00 98.12 79 ASP A C 1
ATOM 611 O O . ASP A 1 79 ? -7.733 0.724 -1.855 1.00 98.12 79 ASP A O 1
ATOM 615 N N . ILE A 1 80 ? -6.056 -0.387 -2.858 1.00 97.88 80 ILE A N 1
ATOM 616 C CA . ILE A 1 80 ? -6.876 -1.179 -3.777 1.00 97.88 80 ILE A CA 1
ATOM 617 C C . ILE A 1 80 ? -6.568 -2.641 -3.482 1.00 97.88 80 ILE A C 1
ATOM 619 O O . ILE A 1 80 ? -5.672 -3.236 -4.073 1.00 97.88 80 ILE A O 1
ATOM 623 N N . ILE A 1 81 ? -7.289 -3.191 -2.511 1.00 97.94 81 ILE A N 1
ATOM 624 C CA . ILE A 1 81 ? -7.042 -4.513 -1.932 1.00 97.94 81 ILE A CA 1
ATOM 625 C C . ILE A 1 81 ? -8.344 -5.309 -1.838 1.00 97.94 81 ILE A C 1
ATOM 627 O O . ILE A 1 81 ? -9.436 -4.736 -1.814 1.00 97.94 81 ILE A O 1
ATOM 631 N N . GLY A 1 82 ? -8.228 -6.632 -1.790 1.00 95.88 82 GLY A N 1
ATOM 632 C CA . GLY A 1 82 ? -9.358 -7.547 -1.659 1.00 95.88 82 GLY A CA 1
ATOM 633 C C . GLY A 1 82 ? -8.901 -8.961 -1.297 1.00 95.88 82 GLY A C 1
ATOM 634 O O . GLY A 1 82 ? -7.699 -9.216 -1.240 1.00 95.88 82 GLY A O 1
ATOM 635 N N . PRO A 1 83 ? -9.832 -9.885 -1.022 1.00 93.50 83 PRO A N 1
ATOM 636 C CA . PRO A 1 83 ? -9.492 -11.287 -0.804 1.00 93.50 83 PRO A CA 1
ATOM 637 C C . PRO A 1 83 ? -9.001 -11.946 -2.104 1.00 93.50 83 PRO A C 1
ATOM 639 O O . PRO A 1 83 ? -9.364 -11.512 -3.197 1.00 93.50 83 PRO A O 1
ATOM 642 N N . GLY A 1 84 ? -8.212 -13.019 -1.987 1.00 94.50 84 GLY A N 1
ATOM 643 C CA . GLY A 1 84 ? -7.766 -13.814 -3.142 1.00 94.50 84 GLY A CA 1
ATOM 644 C C . GLY A 1 84 ? -6.760 -13.097 -4.049 1.00 94.50 84 GLY A C 1
ATOM 645 O O . GLY A 1 84 ? -6.707 -13.368 -5.246 1.00 94.50 84 GLY A O 1
ATOM 646 N N . MET A 1 85 ? -5.991 -12.149 -3.505 1.00 97.88 85 MET A N 1
ATOM 647 C CA . MET A 1 85 ? -4.923 -11.484 -4.252 1.00 97.88 85 MET A CA 1
ATOM 648 C C . MET A 1 85 ? -3.788 -12.463 -4.549 1.00 97.88 85 MET A C 1
ATOM 650 O O . MET A 1 85 ? -3.220 -13.063 -3.639 1.00 97.88 85 MET A O 1
ATOM 654 N N . ARG A 1 86 ? -3.405 -12.540 -5.823 1.00 97.75 86 ARG A N 1
ATOM 655 C CA . ARG A 1 86 ? -2.225 -13.282 -6.275 1.00 97.75 86 ARG A CA 1
ATOM 656 C C . ARG A 1 86 ? -0.938 -12.521 -5.963 1.00 97.75 86 ARG A C 1
ATOM 658 O O . ARG A 1 86 ? 0.095 -13.110 -5.679 1.00 97.75 86 ARG A O 1
ATOM 665 N N . LEU A 1 87 ? -0.995 -11.190 -6.010 1.00 98.56 87 LEU A N 1
ATOM 666 C CA . LEU A 1 87 ? 0.147 -10.340 -5.698 1.00 98.56 87 LEU A CA 1
ATOM 667 C C . LEU A 1 87 ? -0.320 -9.012 -5.104 1.00 98.56 87 LEU A C 1
ATOM 669 O O . LEU A 1 87 ? -1.083 -8.278 -5.733 1.00 98.56 87 LEU A O 1
ATOM 673 N N . LEU A 1 88 ? 0.163 -8.674 -3.910 1.00 98.75 88 LEU A N 1
ATOM 674 C CA . LEU A 1 88 ? 0.008 -7.339 -3.339 1.00 98.75 88 LEU A CA 1
ATOM 675 C C . LEU A 1 88 ? 1.230 -6.488 -3.690 1.00 98.75 88 LEU A C 1
ATOM 677 O O . LEU A 1 88 ? 2.330 -6.744 -3.210 1.00 98.75 88 LEU A O 1
ATOM 681 N N . ILE A 1 89 ? 1.046 -5.455 -4.506 1.00 98.75 89 ILE A N 1
ATOM 682 C CA . ILE A 1 89 ? 2.099 -4.486 -4.812 1.00 98.75 89 ILE A CA 1
ATOM 683 C C . ILE A 1 89 ? 2.155 -3.435 -3.704 1.00 98.75 89 ILE A C 1
ATOM 685 O O . ILE A 1 89 ? 1.155 -2.775 -3.423 1.00 98.75 89 ILE A O 1
ATOM 689 N N . CYS A 1 90 ? 3.331 -3.238 -3.114 1.00 98.50 90 CYS A N 1
ATOM 690 C CA . CYS A 1 90 ? 3.577 -2.245 -2.077 1.00 98.50 90 CYS A CA 1
ATOM 691 C C . CYS A 1 90 ? 4.615 -1.218 -2.558 1.00 98.50 90 CYS A C 1
ATOM 693 O O . CYS A 1 90 ? 5.800 -1.528 -2.703 1.00 98.50 90 CYS A O 1
ATOM 695 N N . GLY A 1 91 ? 4.172 0.009 -2.847 1.00 97.00 91 GLY A N 1
ATOM 696 C CA . GLY A 1 91 ? 5.069 1.143 -3.103 1.00 97.00 91 GLY A CA 1
ATOM 697 C C . GLY A 1 91 ? 5.723 1.665 -1.818 1.00 97.00 91 GLY A C 1
ATOM 698 O O . GLY A 1 91 ? 5.345 1.267 -0.723 1.00 97.00 91 GLY A O 1
ATOM 699 N N . LEU A 1 92 ? 6.692 2.584 -1.916 1.00 94.81 92 LEU A N 1
ATOM 700 C CA . LEU A 1 92 ? 7.231 3.250 -0.717 1.00 94.81 92 LEU A CA 1
ATOM 701 C C . LEU A 1 92 ? 6.189 4.191 -0.116 1.00 94.81 92 LEU A C 1
ATOM 703 O O . LEU A 1 92 ? 5.788 4.027 1.029 1.00 94.81 92 LEU A O 1
ATOM 707 N N . ASN A 1 93 ? 5.770 5.179 -0.898 1.00 95.56 93 ASN A N 1
ATOM 708 C CA . ASN A 1 93 ? 4.739 6.138 -0.550 1.00 95.56 93 ASN A CA 1
ATOM 709 C C . ASN A 1 93 ? 4.179 6.786 -1.823 1.00 95.56 93 ASN A C 1
ATOM 711 O O . ASN A 1 93 ? 4.859 6.815 -2.861 1.00 95.56 93 ASN A O 1
ATOM 715 N N . PRO A 1 94 ? 2.961 7.346 -1.774 1.00 94.44 94 PRO A N 1
ATOM 716 C CA . PRO A 1 94 ? 2.400 8.000 -2.937 1.00 94.44 94 PRO A CA 1
ATOM 717 C C . PRO A 1 94 ? 3.126 9.319 -3.218 1.00 94.44 94 PRO A C 1
ATOM 719 O O . PRO A 1 94 ? 3.329 10.154 -2.340 1.00 94.44 94 PRO A O 1
ATOM 722 N N . SER A 1 95 ? 3.448 9.571 -4.488 1.00 93.69 95 SER A N 1
ATOM 723 C CA . SER A 1 95 ? 3.766 10.940 -4.906 1.00 93.69 95 SER A CA 1
ATOM 724 C C . SER A 1 95 ? 2.502 11.804 -4.857 1.00 93.69 95 SER A C 1
ATOM 726 O O . SER A 1 95 ? 1.406 11.280 -5.065 1.00 93.69 95 SER A O 1
ATOM 728 N N . VAL A 1 96 ? 2.643 13.125 -4.694 1.00 93.88 96 VAL A N 1
ATOM 729 C CA . VAL A 1 96 ? 1.503 14.071 -4.755 1.00 93.88 96 VAL A CA 1
ATOM 730 C C . VAL A 1 96 ? 0.624 13.829 -5.993 1.00 93.88 96 VAL A C 1
ATOM 732 O O . VAL A 1 96 ? -0.586 13.688 -5.872 1.00 93.88 96 VAL A O 1
ATOM 735 N N . TYR A 1 97 ? 1.238 13.633 -7.165 1.00 93.88 97 TYR A N 1
ATOM 736 C CA . TYR A 1 97 ? 0.525 13.315 -8.408 1.00 93.88 97 TYR A CA 1
ATOM 737 C C . TYR A 1 97 ? -0.330 12.041 -8.301 1.00 93.88 97 TYR A C 1
ATOM 739 O O . TYR A 1 97 ? -1.467 12.002 -8.768 1.00 93.88 97 TYR A O 1
ATOM 747 N N . SER A 1 98 ? 0.207 10.980 -7.694 1.00 94.88 98 SER A N 1
ATOM 748 C CA . SER A 1 98 ? -0.522 9.718 -7.514 1.00 94.88 98 SER A CA 1
ATOM 749 C C . SER A 1 98 ? -1.679 9.882 -6.526 1.00 94.88 98 SER A C 1
ATOM 751 O O . SER A 1 98 ? -2.756 9.337 -6.753 1.00 94.88 98 SER A O 1
ATOM 753 N N . ALA A 1 99 ? -1.476 10.661 -5.458 1.00 94.75 99 ALA A N 1
ATOM 754 C CA . ALA A 1 99 ? -2.509 10.974 -4.473 1.00 94.75 99 ALA A CA 1
ATOM 755 C C . ALA A 1 99 ? -3.652 11.820 -5.068 1.00 94.75 99 ALA A C 1
ATOM 757 O O . ALA A 1 99 ? -4.816 11.604 -4.740 1.00 94.75 99 ALA A O 1
ATOM 758 N N . GLU A 1 100 ? -3.348 12.745 -5.982 1.00 93.06 100 GLU A N 1
ATOM 759 C CA . GLU A 1 100 ? -4.350 13.575 -6.666 1.00 93.06 100 GLU A CA 1
ATOM 760 C C . GLU A 1 100 ? -5.123 12.800 -7.741 1.00 93.06 100 GLU A C 1
ATOM 762 O O . GLU A 1 100 ? -6.342 12.926 -7.849 1.00 93.06 100 GLU A O 1
ATOM 767 N N . THR A 1 101 ? -4.428 11.969 -8.523 1.00 93.00 101 THR A N 1
ATOM 768 C CA . THR A 1 101 ? -5.033 11.199 -9.628 1.00 93.00 101 THR A CA 1
ATOM 769 C C . THR A 1 101 ? -5.681 9.890 -9.184 1.00 93.00 101 THR A C 1
ATOM 771 O O . THR A 1 101 ? -6.431 9.291 -9.950 1.00 93.00 101 THR A O 1
ATOM 774 N N . LEU A 1 102 ? -5.423 9.448 -7.949 1.00 93.56 102 LEU A N 1
ATOM 775 C CA . LEU A 1 102 ? -5.861 8.160 -7.402 1.00 93.56 102 LEU A CA 1
ATOM 776 C C . LEU A 1 102 ? -5.326 6.942 -8.166 1.00 93.56 102 LEU A C 1
ATOM 778 O O . LEU A 1 102 ? -5.955 5.881 -8.172 1.00 93.56 102 LEU A O 1
ATOM 782 N N . VAL A 1 103 ? -4.158 7.096 -8.790 1.00 95.00 103 VAL A N 1
ATOM 783 C CA . VAL A 1 103 ? -3.481 6.048 -9.554 1.00 95.00 103 VAL A CA 1
ATOM 784 C C . VAL A 1 103 ? -2.061 5.873 -9.021 1.00 95.00 103 VAL A C 1
ATOM 786 O O . VAL A 1 103 ? -1.189 6.730 -9.200 1.00 95.00 103 VAL A O 1
ATOM 789 N N . GLY A 1 104 ? -1.812 4.726 -8.384 1.00 95.25 104 GLY A N 1
ATOM 790 C CA . GLY A 1 104 ? -0.471 4.308 -7.970 1.00 95.25 104 GLY A CA 1
ATOM 791 C C . GLY A 1 104 ? 0.479 4.268 -9.162 1.00 95.25 104 GLY A C 1
ATOM 792 O O . GLY A 1 104 ? 0.077 3.914 -10.268 1.00 95.25 104 GLY A O 1
ATOM 793 N N . PHE A 1 105 ? 1.728 4.691 -8.960 1.00 95.62 105 PHE A N 1
ATOM 794 C CA . PHE A 1 105 ? 2.728 4.782 -10.034 1.00 95.62 105 PHE A CA 1
ATOM 795 C C . PHE A 1 105 ? 2.267 5.578 -11.281 1.00 95.62 105 PHE A C 1
ATOM 797 O O . PHE A 1 105 ? 2.745 5.338 -12.387 1.00 95.62 105 PHE A O 1
ATOM 804 N N . GLY A 1 106 ? 1.337 6.531 -11.132 1.00 92.19 106 GLY A N 1
ATOM 805 C CA . GLY A 1 106 ? 0.662 7.181 -12.263 1.00 92.19 106 GLY A CA 1
ATOM 806 C C . GLY A 1 106 ? 1.500 8.172 -13.085 1.00 92.19 106 GLY A C 1
ATOM 807 O O . GLY A 1 106 ?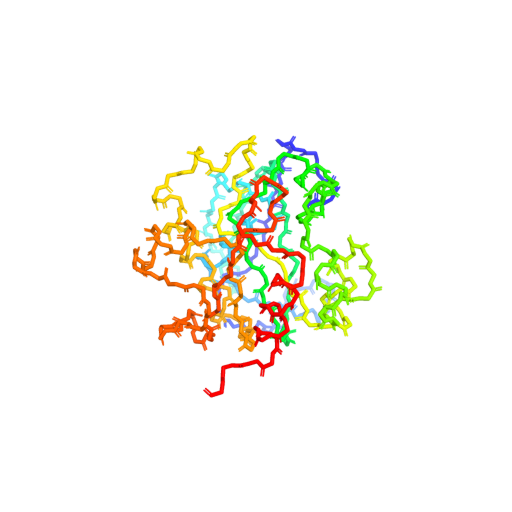 1.089 8.543 -14.185 1.00 92.19 106 GLY A O 1
ATOM 808 N N . ARG A 1 107 ? 2.662 8.625 -12.592 1.00 91.31 107 ARG A N 1
ATOM 809 C CA . ARG A 1 107 ? 3.485 9.626 -13.300 1.00 91.31 107 ARG A CA 1
ATOM 810 C C . ARG A 1 107 ? 3.968 9.091 -14.662 1.00 91.31 107 ARG A C 1
ATOM 812 O O . ARG A 1 107 ? 4.423 7.952 -14.713 1.00 91.31 107 ARG A O 1
ATOM 819 N N . PRO A 1 108 ? 3.984 9.906 -15.740 1.00 87.25 108 PRO A N 1
ATOM 820 C CA . PRO A 1 108 ? 4.412 9.470 -17.076 1.00 87.25 108 PRO A CA 1
ATOM 821 C C . PRO A 1 108 ? 5.788 8.795 -17.151 1.00 87.25 108 PRO A C 1
ATOM 823 O O . PRO A 1 108 ? 5.957 7.869 -17.931 1.00 87.25 108 PRO A O 1
ATOM 826 N N . GLY A 1 109 ? 6.750 9.221 -16.326 1.00 90.06 109 GLY A N 1
ATOM 827 C CA . GLY A 1 109 ? 8.090 8.626 -16.281 1.00 90.06 109 GLY A CA 1
ATOM 828 C C . GLY A 1 109 ? 8.221 7.380 -15.397 1.00 90.06 109 GLY A C 1
ATOM 829 O O . GLY A 1 109 ? 9.316 6.840 -15.288 1.00 90.06 109 GLY A O 1
ATOM 830 N N . ASN A 1 110 ? 7.162 6.938 -14.714 1.00 95.62 110 ASN A N 1
ATOM 831 C CA . ASN A 1 110 ? 7.206 5.708 -13.928 1.00 95.62 110 ASN A CA 1
ATOM 832 C C . ASN A 1 110 ? 6.923 4.492 -14.828 1.00 95.62 110 ASN A C 1
ATOM 834 O O . ASN A 1 110 ? 5.977 4.493 -15.612 1.00 95.62 110 ASN A O 1
ATOM 838 N N . ARG A 1 111 ? 7.751 3.453 -14.700 1.00 97.31 111 ARG A N 1
ATOM 839 C CA . ARG A 1 111 ? 7.747 2.265 -15.566 1.00 97.31 111 ARG A CA 1
ATOM 840 C C . ARG A 1 111 ? 6.962 1.079 -15.005 1.00 97.31 111 ARG A C 1
ATOM 842 O O . ARG A 1 111 ? 6.940 0.038 -15.646 1.00 97.31 111 ARG A O 1
ATOM 849 N N . PHE A 1 112 ? 6.303 1.226 -13.853 1.00 98.12 112 PHE A N 1
ATOM 850 C CA . PHE A 1 112 ? 5.528 0.147 -13.237 1.00 98.12 112 PHE A CA 1
ATOM 851 C C . PHE A 1 112 ? 4.440 -0.380 -14.172 1.00 98.12 112 PHE A C 1
ATOM 853 O O . PHE A 1 112 ? 4.401 -1.571 -14.433 1.00 98.12 112 PHE A O 1
ATOM 860 N N . TRP A 1 113 ? 3.573 0.493 -14.695 1.00 98.19 113 TRP A N 1
ATOM 861 C CA . TRP A 1 113 ? 2.445 0.049 -15.516 1.00 98.19 113 TRP A CA 1
ATOM 862 C C . TRP A 1 113 ? 2.868 -0.607 -16.836 1.00 98.19 113 TRP A C 1
ATOM 864 O O . TRP A 1 113 ? 2.342 -1.678 -17.119 1.00 98.19 113 TRP A O 1
ATOM 874 N N . PRO A 1 114 ? 3.828 -0.054 -17.609 1.00 98.12 114 PRO A N 1
ATOM 875 C CA . PRO A 1 114 ? 4.413 -0.776 -18.738 1.00 98.12 114 PRO A CA 1
ATOM 876 C C . PRO A 1 114 ? 4.939 -2.165 -18.347 1.00 98.12 114 PRO A C 1
ATOM 878 O O . PRO A 1 114 ? 4.546 -3.150 -18.958 1.00 98.12 114 PRO A O 1
ATOM 881 N N . ALA A 1 115 ? 5.723 -2.264 -17.266 1.00 98.56 115 ALA A N 1
ATOM 882 C CA . ALA A 1 115 ? 6.263 -3.544 -16.807 1.00 98.56 115 ALA A CA 1
ATOM 883 C C . ALA A 1 115 ? 5.164 -4.523 -16.355 1.00 98.56 115 ALA A C 1
ATOM 885 O O . ALA A 1 115 ? 5.264 -5.720 -16.591 1.00 98.56 115 ALA A O 1
ATOM 886 N N . ALA A 1 116 ? 4.099 -4.027 -15.720 1.00 98.62 116 ALA A N 1
ATOM 887 C CA . ALA A 1 116 ? 2.966 -4.832 -15.272 1.00 98.62 116 ALA A CA 1
ATOM 888 C C . ALA A 1 116 ? 2.146 -5.390 -16.448 1.00 98.62 116 ALA A C 1
ATOM 890 O O . ALA A 1 116 ? 1.678 -6.529 -16.379 1.00 98.62 116 ALA A O 1
ATOM 891 N N . LEU A 1 117 ? 1.996 -4.606 -17.523 1.00 98.69 117 LEU A N 1
ATOM 892 C CA . LEU A 1 117 ? 1.374 -5.049 -18.774 1.00 98.69 117 LEU A CA 1
ATOM 893 C C . LEU A 1 117 ? 2.233 -6.125 -19.452 1.00 98.69 117 LEU A C 1
ATOM 895 O O . LEU A 1 117 ? 1.724 -7.199 -19.765 1.00 98.69 117 LEU A O 1
ATOM 899 N N . ASP A 1 118 ? 3.540 -5.885 -19.592 1.00 98.62 118 ASP A N 1
ATOM 900 C CA . ASP A 1 118 ? 4.480 -6.828 -20.217 1.00 98.62 118 ASP A CA 1
ATOM 901 C C . ASP A 1 118 ? 4.664 -8.119 -19.386 1.00 98.62 118 ASP A C 1
ATOM 903 O O . ASP A 1 118 ? 4.937 -9.203 -19.916 1.00 98.62 118 ASP A O 1
ATOM 907 N N . ALA A 1 119 ? 4.488 -8.034 -18.064 1.00 98.38 119 ALA A N 1
ATOM 908 C CA . ALA A 1 119 ? 4.512 -9.183 -17.160 1.00 98.38 119 ALA A CA 1
ATOM 909 C C . ALA A 1 119 ? 3.195 -9.977 -17.175 1.00 98.38 119 ALA A C 1
ATOM 911 O O . ALA A 1 119 ? 3.153 -11.082 -16.634 1.00 98.38 119 ALA A O 1
ATOM 912 N N . GLY A 1 120 ? 2.128 -9.439 -17.778 1.00 98.00 120 GLY A N 1
ATOM 913 C CA . GLY A 1 120 ? 0.808 -10.070 -17.815 1.00 98.00 120 GLY A CA 1
ATOM 914 C C . GLY A 1 120 ? 0.084 -10.080 -16.464 1.00 98.00 120 GLY A C 1
ATOM 915 O O . GLY A 1 120 ? -0.803 -10.904 -16.254 1.00 98.00 120 GLY A O 1
ATOM 916 N N . ILE A 1 121 ? 0.457 -9.189 -15.538 1.00 97.69 121 ILE A N 1
ATOM 917 C CA . ILE A 1 121 ? -0.222 -9.020 -14.236 1.00 97.69 121 ILE A CA 1
ATOM 918 C C . ILE A 1 121 ? -1.247 -7.874 -14.253 1.00 97.69 121 ILE A C 1
ATOM 920 O O . ILE A 1 121 ? -1.920 -7.606 -13.260 1.00 97.69 121 ILE A O 1
ATOM 924 N N . ALA A 1 122 ? -1.370 -7.199 -15.395 1.00 98.38 122 ALA A N 1
ATOM 925 C CA . ALA A 1 122 ? -2.440 -6.278 -15.738 1.00 98.38 122 ALA A CA 1
ATOM 926 C C . ALA A 1 122 ? -2.656 -6.304 -17.260 1.00 98.38 122 ALA A C 1
ATOM 928 O O . ALA A 1 122 ? -1.743 -6.620 -18.016 1.00 98.38 122 ALA A O 1
ATOM 929 N N . THR A 1 123 ? -3.848 -5.924 -17.725 1.00 98.31 123 THR A N 1
ATOM 930 C CA . THR A 1 123 ? -4.152 -5.786 -19.170 1.00 98.31 123 THR A CA 1
ATOM 931 C C . THR A 1 123 ? -4.670 -4.407 -19.557 1.00 98.31 123 THR A C 1
ATOM 933 O O . THR A 1 123 ? -4.757 -4.093 -20.740 1.00 98.31 123 THR A O 1
ATOM 936 N N . VAL A 1 124 ? -5.002 -3.567 -18.575 1.00 98.19 124 VAL A N 1
ATOM 937 C CA . VAL A 1 124 ? -5.459 -2.196 -18.800 1.00 98.19 124 VAL A CA 1
ATOM 938 C C . VAL A 1 124 ? -4.518 -1.256 -18.066 1.00 98.19 124 VAL A C 1
ATOM 940 O O . VAL A 1 124 ? -4.300 -1.376 -16.858 1.00 98.19 124 VAL A O 1
ATOM 943 N N . ASN A 1 125 ? -3.923 -0.335 -18.819 1.00 97.06 125 ASN A N 1
ATOM 944 C CA . ASN A 1 125 ? -2.955 0.613 -18.291 1.00 97.06 125 ASN A CA 1
ATOM 945 C C . ASN A 1 125 ? -3.616 1.518 -17.242 1.00 97.06 125 ASN A C 1
ATOM 947 O O . ASN A 1 125 ? -4.639 2.132 -17.529 1.00 97.06 125 ASN A O 1
ATOM 951 N N . ARG A 1 126 ? -2.998 1.652 -16.061 1.00 96.69 126 ARG A N 1
ATOM 952 C CA . ARG A 1 126 ? -3.426 2.579 -14.995 1.00 96.69 126 ARG A CA 1
ATOM 953 C C . ARG A 1 126 ? -4.829 2.334 -14.429 1.00 96.69 126 ARG A C 1
ATOM 955 O O . ARG A 1 126 ? -5.392 3.233 -13.812 1.00 96.69 126 ARG A O 1
ATOM 962 N N . GLU A 1 127 ? -5.345 1.110 -14.539 1.00 97.25 127 GLU A N 1
ATOM 963 C CA . GLU A 1 127 ? -6.640 0.711 -13.974 1.00 97.25 127 GLU A CA 1
ATOM 964 C C . GLU A 1 127 ? -6.472 -0.289 -12.814 1.00 97.25 127 GLU A C 1
ATOM 966 O O . GLU A 1 127 ? -6.651 -1.499 -12.986 1.00 97.25 127 GLU A O 1
ATOM 971 N N . PRO A 1 128 ? -6.137 0.176 -11.594 1.00 96.62 128 PRO A N 1
ATOM 972 C CA . PRO A 1 128 ? -5.834 -0.705 -10.462 1.00 96.62 128 PRO A CA 1
ATOM 973 C C . PRO A 1 128 ? -7.020 -1.565 -10.019 1.00 96.62 128 PRO A C 1
ATOM 975 O O . PRO A 1 128 ? -6.835 -2.692 -9.575 1.00 96.62 128 PRO A O 1
ATOM 978 N N . ARG A 1 129 ? -8.257 -1.079 -10.183 1.00 96.88 129 ARG A N 1
ATOM 979 C CA . ARG A 1 129 ? -9.457 -1.873 -9.871 1.00 96.88 129 ARG A CA 1
ATOM 980 C C . ARG A 1 129 ? -9.650 -3.024 -10.854 1.00 96.88 129 ARG A C 1
ATOM 982 O O . ARG A 1 129 ? -10.025 -4.111 -10.432 1.00 96.88 129 ARG A O 1
ATOM 989 N N . HIS A 1 130 ? -9.366 -2.791 -12.136 1.00 98.19 130 HIS A N 1
ATOM 990 C CA . HIS A 1 130 ? -9.374 -3.845 -13.146 1.00 98.19 130 HIS A CA 1
ATOM 991 C C . HIS A 1 130 ? -8.262 -4.863 -12.869 1.00 98.19 130 HIS A C 1
ATOM 993 O O . HIS A 1 130 ? -8.492 -6.066 -12.950 1.00 98.19 130 HIS A O 1
ATOM 999 N N . ALA A 1 131 ? -7.059 -4.398 -12.521 1.00 98.31 131 ALA A N 1
ATOM 1000 C CA . ALA A 1 131 ? -5.947 -5.278 -12.175 1.00 98.31 131 ALA A CA 1
ATOM 1001 C C . ALA A 1 131 ? -6.261 -6.162 -10.953 1.00 98.31 131 ALA A C 1
ATOM 1003 O O . ALA A 1 131 ? -6.050 -7.371 -11.005 1.00 98.31 131 ALA A O 1
ATOM 1004 N N . LEU A 1 132 ? -6.873 -5.605 -9.904 1.00 98.25 132 LEU A N 1
ATOM 1005 C CA . LEU A 1 132 ? -7.337 -6.393 -8.761 1.00 98.25 132 LEU A CA 1
ATOM 1006 C C . LEU A 1 132 ? -8.401 -7.421 -9.173 1.00 98.25 132 LEU A C 1
ATOM 1008 O O . LEU A 1 132 ? -8.254 -8.602 -8.874 1.00 98.25 132 LEU A O 1
ATOM 1012 N N . ALA A 1 133 ? -9.448 -6.989 -9.881 1.00 98.12 133 ALA A N 1
ATOM 1013 C CA . ALA A 1 133 ? -10.597 -7.837 -10.200 1.00 98.12 133 ALA A CA 1
ATOM 1014 C C . ALA A 1 133 ? -10.287 -8.968 -11.194 1.00 98.12 133 ALA A C 1
ATOM 1016 O O . ALA A 1 133 ? -10.866 -10.045 -11.088 1.00 98.12 133 ALA A O 1
ATOM 1017 N N . HIS A 1 134 ? -9.400 -8.729 -12.164 1.00 98.00 134 HIS A N 1
ATOM 1018 C CA . HIS A 1 134 ? -9.149 -9.666 -13.265 1.00 98.00 134 HIS A CA 1
ATOM 1019 C C . HIS A 1 134 ? -7.785 -10.354 -13.201 1.00 98.00 134 HIS A C 1
ATOM 1021 O O . HIS A 1 134 ? -7.605 -11.383 -13.845 1.00 98.00 134 HIS A O 1
ATOM 1027 N N . HIS A 1 135 ? -6.835 -9.806 -12.439 1.00 98.06 135 HIS A N 1
ATOM 1028 C CA . HIS A 1 135 ? -5.464 -10.325 -12.361 1.00 98.06 135 HIS A CA 1
ATOM 1029 C C . HIS A 1 135 ? -5.006 -10.626 -10.931 1.00 98.06 135 HIS A C 1
ATOM 1031 O O . HIS A 1 135 ? -3.897 -11.122 -10.743 1.00 98.06 135 HIS A O 1
ATOM 1037 N N . GLY A 1 136 ? -5.836 -10.339 -9.920 1.00 98.12 136 GLY A N 1
ATOM 1038 C CA . GLY A 1 136 ? -5.486 -10.539 -8.513 1.00 98.12 136 GLY A CA 1
ATOM 1039 C C . GLY A 1 136 ? -4.361 -9.619 -8.027 1.00 98.12 136 GLY A C 1
ATOM 1040 O O . GLY A 1 136 ? -3.717 -9.935 -7.028 1.00 98.12 136 GLY A O 1
ATOM 1041 N N . MET A 1 137 ? -4.101 -8.509 -8.732 1.00 98.50 137 MET A N 1
ATOM 1042 C CA . MET A 1 137 ? -3.049 -7.551 -8.391 1.00 98.50 137 MET A CA 1
ATOM 1043 C C . MET A 1 137 ? -3.609 -6.430 -7.510 1.00 98.50 137 MET A C 1
ATOM 1045 O O . MET A 1 137 ? -4.264 -5.506 -7.999 1.00 98.50 137 MET A O 1
ATOM 1049 N N . GLY A 1 138 ? -3.337 -6.509 -6.210 1.00 98.50 138 GLY A N 1
ATOM 1050 C CA . GLY A 1 138 ? -3.644 -5.447 -5.254 1.00 98.50 138 GLY A CA 1
ATOM 1051 C C . GLY A 1 138 ? -2.566 -4.371 -5.207 1.00 98.50 138 GLY A C 1
ATOM 1052 O O . GLY A 1 138 ? -1.435 -4.585 -5.647 1.00 98.50 138 GLY A O 1
ATOM 1053 N N . MET A 1 139 ? -2.901 -3.208 -4.652 1.00 98.56 139 MET A N 1
ATOM 1054 C CA . MET A 1 139 ? -1.971 -2.092 -4.493 1.00 98.56 139 MET A CA 1
ATOM 1055 C C . MET A 1 139 ? -2.139 -1.402 -3.140 1.00 98.56 139 MET A C 1
ATOM 1057 O O . MET A 1 139 ? -3.249 -1.041 -2.745 1.00 98.56 139 MET A O 1
ATOM 1061 N N . THR A 1 140 ? -1.014 -1.169 -2.475 1.00 98.50 140 THR A N 1
ATOM 1062 C CA . THR A 1 140 ? -0.871 -0.353 -1.268 1.00 98.50 140 THR A CA 1
ATOM 1063 C C . THR A 1 140 ? 0.467 0.397 -1.316 1.00 98.50 140 THR A C 1
ATOM 1065 O O . THR A 1 140 ? 1.243 0.274 -2.268 1.00 98.50 140 THR A O 1
ATOM 1068 N N . ASP A 1 141 ? 0.749 1.170 -0.277 1.00 97.69 141 ASP A N 1
ATOM 1069 C CA . ASP A 1 141 ? 2.033 1.824 -0.055 1.00 97.69 141 ASP A CA 1
ATOM 1070 C C . ASP A 1 141 ? 2.497 1.515 1.364 1.00 97.69 141 ASP A C 1
ATOM 1072 O O . ASP A 1 141 ? 1.666 1.388 2.260 1.00 97.69 141 ASP A O 1
ATOM 1076 N N . LEU A 1 142 ? 3.807 1.446 1.586 1.00 97.06 142 LEU A N 1
ATOM 1077 C CA . LEU A 1 142 ? 4.404 1.240 2.900 1.00 97.06 142 LEU A CA 1
ATOM 1078 C C . LEU A 1 142 ? 4.131 2.441 3.811 1.00 97.06 142 LEU A C 1
ATOM 1080 O O . LEU A 1 142 ? 3.739 2.266 4.956 1.00 97.06 142 LEU A O 1
ATOM 1084 N N . VAL A 1 143 ? 4.213 3.667 3.306 1.00 96.88 143 VAL A N 1
ATOM 1085 C CA . VAL A 1 143 ? 3.864 4.890 4.037 1.00 96.88 143 VAL A CA 1
ATOM 1086 C C . VAL A 1 143 ? 2.737 5.609 3.304 1.00 96.88 143 VAL A C 1
ATOM 1088 O O . VAL A 1 143 ? 2.842 5.893 2.114 1.00 96.88 143 VAL A O 1
ATOM 1091 N N . LYS A 1 144 ? 1.643 5.933 4.005 1.00 96.31 144 LYS A N 1
ATOM 1092 C CA . LYS A 1 144 ? 0.485 6.596 3.382 1.00 96.31 144 LYS A CA 1
ATOM 1093 C C . LYS A 1 144 ? 0.695 8.095 3.169 1.00 96.31 144 LYS A C 1
ATOM 1095 O O . LYS A 1 144 ? 0.030 8.677 2.316 1.00 96.31 144 LYS A O 1
ATOM 1100 N N . ARG A 1 145 ? 1.625 8.739 3.877 1.00 94.75 145 ARG A N 1
ATOM 1101 C CA . ARG A 1 145 ? 1.915 10.168 3.691 1.00 94.75 145 ARG A CA 1
ATOM 1102 C C . ARG A 1 145 ? 2.448 10.439 2.281 1.00 94.75 145 ARG A C 1
ATOM 1104 O O . ARG A 1 145 ? 3.502 9.930 1.892 1.00 94.75 145 ARG A O 1
ATOM 1111 N N . ALA A 1 146 ? 1.733 11.269 1.522 1.00 94.06 146 ALA A N 1
ATOM 1112 C CA . ALA A 1 146 ? 2.216 11.709 0.223 1.00 94.06 146 ALA A CA 1
ATOM 1113 C C . ALA A 1 146 ? 3.373 12.699 0.383 1.00 94.06 146 ALA A C 1
ATOM 1115 O O . ALA A 1 146 ? 3.287 13.632 1.182 1.00 94.06 146 ALA A O 1
ATOM 1116 N N . THR A 1 147 ? 4.433 12.524 -0.405 1.00 89.44 147 THR A N 1
ATOM 1117 C CA . THR A 1 147 ? 5.575 13.449 -0.412 1.00 89.44 147 THR A CA 1
ATOM 1118 C C . THR A 1 147 ? 5.948 13.876 -1.835 1.00 89.44 147 THR A C 1
ATOM 1120 O O . THR A 1 147 ? 5.674 13.157 -2.809 1.00 89.44 147 THR A O 1
ATOM 1123 N N . PRO A 1 148 ? 6.560 15.062 -2.007 1.00 83.00 148 PRO A N 1
ATOM 1124 C CA . PRO A 1 148 ? 7.214 15.434 -3.257 1.00 83.00 148 PRO A CA 1
ATOM 1125 C C . PRO A 1 148 ? 8.378 14.499 -3.600 1.00 83.00 148 PRO A C 1
ATOM 1127 O O . PRO A 1 148 ? 8.536 14.136 -4.771 1.00 83.00 148 PRO A O 1
ATOM 1130 N N . ARG A 1 149 ? 9.172 14.100 -2.594 1.00 75.50 149 ARG A N 1
ATOM 1131 C CA . ARG A 1 149 ? 10.318 13.193 -2.740 1.00 75.50 149 ARG A CA 1
ATOM 1132 C C . ARG A 1 149 ? 10.321 12.086 -1.683 1.00 75.50 149 ARG A C 1
ATOM 1134 O O . ARG A 1 149 ? 9.929 12.296 -0.539 1.00 75.50 149 ARG A O 1
ATOM 1141 N N . ALA A 1 150 ? 10.765 10.892 -2.071 1.00 71.75 150 ALA A N 1
ATOM 1142 C CA . ALA A 1 150 ? 10.753 9.709 -1.202 1.00 71.75 150 ALA A CA 1
ATOM 1143 C C . ALA A 1 150 ? 11.829 9.735 -0.093 1.00 71.75 150 ALA A C 1
ATOM 1145 O O . ALA A 1 150 ? 11.731 8.979 0.867 1.00 71.75 150 ALA A O 1
ATOM 1146 N N . ASP A 1 151 ? 12.848 10.591 -0.210 1.00 78.38 151 ASP A N 1
ATOM 1147 C CA . ASP A 1 151 ? 13.896 10.791 0.803 1.00 78.38 151 ASP A CA 1
ATOM 1148 C C . ASP A 1 151 ? 13.425 11.611 2.018 1.00 78.38 151 ASP A C 1
ATOM 1150 O O . ASP A 1 151 ? 14.131 11.696 3.017 1.00 78.38 151 ASP A O 1
ATOM 1154 N N . GLU A 1 152 ? 12.207 12.154 1.972 1.00 84.25 152 GLU A N 1
ATOM 1155 C CA . GLU A 1 152 ? 11.547 12.829 3.097 1.00 84.25 152 GLU A CA 1
ATOM 1156 C C . GLU A 1 152 ? 10.929 11.856 4.121 1.00 84.25 152 GLU A C 1
ATOM 1158 O O . GLU A 1 152 ? 10.290 12.293 5.083 1.00 84.25 152 GLU A O 1
ATOM 1163 N N . LEU A 1 153 ? 11.044 10.546 3.893 1.00 89.62 153 LEU A N 1
ATOM 1164 C CA . LEU A 1 153 ? 10.514 9.513 4.779 1.00 89.62 153 LEU A CA 1
ATOM 1165 C C . LEU A 1 153 ? 11.547 9.090 5.818 1.00 89.62 153 LEU A C 1
ATOM 1167 O O . LEU A 1 153 ? 12.713 8.841 5.508 1.00 89.62 153 LEU A O 1
ATOM 1171 N N . THR A 1 154 ? 11.089 8.945 7.055 1.00 91.88 154 THR A N 1
ATOM 1172 C CA . THR A 1 154 ? 11.917 8.479 8.168 1.00 91.88 154 THR A CA 1
ATOM 1173 C C . THR A 1 154 ? 11.890 6.954 8.305 1.00 91.88 154 THR A C 1
ATOM 1175 O O . THR A 1 154 ? 10.959 6.275 7.870 1.00 91.88 154 THR A O 1
ATOM 1178 N N . THR A 1 155 ? 12.901 6.391 8.973 1.00 93.06 155 THR A N 1
ATOM 1179 C CA . THR A 1 155 ? 12.936 4.957 9.310 1.00 93.06 155 THR A CA 1
ATOM 1180 C C . THR A 1 155 ? 11.725 4.525 10.139 1.00 93.06 155 THR A C 1
ATOM 1182 O O . THR A 1 155 ? 11.204 3.429 9.937 1.00 93.06 155 THR A O 1
ATOM 1185 N N . ASP A 1 156 ? 11.246 5.378 11.043 1.00 95.31 156 ASP A N 1
ATOM 1186 C CA . ASP A 1 156 ? 10.105 5.056 11.904 1.00 95.31 156 ASP A CA 1
ATOM 1187 C C . ASP A 1 156 ? 8.780 5.053 11.136 1.00 95.31 156 ASP A C 1
ATOM 1189 O O . ASP A 1 156 ? 7.916 4.214 11.404 1.00 95.31 156 ASP A O 1
ATOM 1193 N N . GLU A 1 157 ? 8.644 5.903 10.114 1.00 96.00 157 GLU A N 1
ATOM 1194 C CA . GLU A 1 157 ? 7.525 5.815 9.174 1.00 96.00 157 GLU A CA 1
ATOM 1195 C C . GLU A 1 157 ? 7.546 4.493 8.406 1.00 96.00 157 GLU A C 1
ATOM 1197 O O . GLU A 1 157 ? 6.505 3.849 8.284 1.00 96.00 157 GLU A O 1
ATOM 1202 N N . TYR A 1 158 ? 8.717 4.034 7.951 1.00 96.00 158 TYR A N 1
ATOM 1203 C CA . TYR A 1 158 ? 8.823 2.729 7.296 1.00 96.00 158 TYR A CA 1
ATOM 1204 C C . TYR A 1 158 ? 8.477 1.570 8.235 1.00 96.00 158 TYR A C 1
ATOM 1206 O O . TYR A 1 158 ? 7.776 0.653 7.814 1.00 96.00 158 TYR A O 1
ATOM 1214 N N . ARG A 1 159 ? 8.915 1.602 9.500 1.00 96.38 159 ARG A N 1
ATOM 1215 C CA . ARG A 1 159 ? 8.586 0.563 10.496 1.00 96.38 159 ARG A CA 1
ATOM 1216 C C . ARG A 1 159 ? 7.095 0.520 10.813 1.00 96.38 159 ARG A C 1
ATOM 1218 O O . ARG A 1 159 ? 6.498 -0.551 10.794 1.00 96.38 159 ARG A O 1
ATOM 1225 N N . THR A 1 160 ? 6.492 1.684 11.050 1.00 95.81 160 THR A N 1
ATOM 1226 C CA . THR A 1 160 ? 5.043 1.814 11.282 1.00 95.81 160 THR A CA 1
ATOM 1227 C C . THR A 1 160 ? 4.265 1.310 10.070 1.00 95.81 160 THR A C 1
ATOM 1229 O O . THR A 1 160 ? 3.319 0.534 10.189 1.00 95.81 160 THR A O 1
ATOM 1232 N N . GLY A 1 161 ? 4.722 1.699 8.882 1.00 97.19 161 GLY A N 1
ATOM 1233 C CA . GLY A 1 161 ? 4.199 1.232 7.615 1.00 97.19 161 GLY A CA 1
ATOM 1234 C C . GLY A 1 161 ? 4.265 -0.278 7.436 1.00 97.19 161 GLY A C 1
ATOM 1235 O O . GLY A 1 161 ? 3.299 -0.888 6.983 1.00 97.19 161 GLY A O 1
ATOM 1236 N N . LEU A 1 162 ? 5.393 -0.885 7.807 1.00 97.75 162 LEU A N 1
ATOM 1237 C CA . LEU A 1 162 ? 5.610 -2.318 7.660 1.00 97.75 162 LEU A CA 1
ATOM 1238 C C . LEU A 1 162 ? 4.644 -3.102 8.545 1.00 97.75 162 LEU A C 1
ATOM 1240 O O . LEU A 1 162 ? 4.009 -4.027 8.050 1.00 97.75 162 LEU A O 1
ATOM 1244 N N . ALA A 1 163 ? 4.459 -2.674 9.796 1.00 97.12 163 ALA A N 1
ATOM 1245 C CA . ALA A 1 163 ? 3.481 -3.269 10.705 1.00 97.12 163 ALA A CA 1
ATOM 1246 C C . ALA A 1 163 ? 2.044 -3.171 10.155 1.00 97.12 163 ALA A C 1
ATOM 1248 O O . ALA A 1 163 ? 1.271 -4.123 10.256 1.00 97.12 163 ALA A O 1
ATOM 1249 N N . ARG A 1 164 ? 1.685 -2.051 9.507 1.00 97.56 164 ARG A N 1
ATOM 1250 C CA . ARG A 1 164 ? 0.379 -1.907 8.839 1.00 97.56 164 ARG A CA 1
ATOM 1251 C C . ARG A 1 164 ? 0.218 -2.918 7.701 1.00 97.56 164 ARG A C 1
ATOM 1253 O O . ARG A 1 164 ? -0.798 -3.604 7.623 1.00 97.56 164 ARG A O 1
ATOM 1260 N N . VAL A 1 165 ? 1.215 -3.021 6.820 1.00 98.25 165 VAL A N 1
ATOM 1261 C CA . VAL A 1 165 ? 1.187 -3.966 5.689 1.00 98.25 165 VAL A CA 1
ATOM 1262 C C . VAL A 1 165 ? 1.183 -5.414 6.187 1.00 98.25 165 VAL A C 1
ATOM 1264 O O . VAL A 1 165 ? 0.475 -6.240 5.623 1.00 98.25 165 VAL A O 1
ATOM 1267 N N . GLU A 1 166 ? 1.885 -5.717 7.278 1.00 98.25 166 GLU A N 1
ATOM 1268 C CA . GLU A 1 166 ? 1.861 -7.029 7.926 1.00 98.25 166 GLU A CA 1
ATOM 1269 C C . GLU A 1 166 ? 0.457 -7.431 8.379 1.00 98.25 166 GLU A C 1
ATOM 1271 O O . GLU A 1 166 ? 0.007 -8.539 8.084 1.00 98.25 166 GLU A O 1
ATOM 1276 N N . GLN A 1 167 ? -0.275 -6.516 9.020 1.00 97.56 167 GLN A N 1
ATOM 1277 C CA . GLN A 1 167 ? -1.668 -6.751 9.399 1.00 97.56 167 GLN A CA 1
ATOM 1278 C C . GLN A 1 167 ? -2.568 -6.984 8.177 1.00 97.56 167 GLN A C 1
ATOM 1280 O O . GLN A 1 167 ? -3.436 -7.857 8.216 1.00 97.56 167 GLN A O 1
ATOM 1285 N N . LEU A 1 168 ? -2.357 -6.243 7.081 1.00 98.06 168 LEU A N 1
ATOM 1286 C CA . LEU A 1 168 ? -3.091 -6.460 5.830 1.00 98.06 168 LEU A CA 1
ATOM 1287 C C . LEU A 1 168 ? -2.785 -7.834 5.222 1.00 98.06 168 LEU A C 1
ATOM 1289 O O . LEU A 1 168 ? -3.713 -8.515 4.787 1.00 98.06 168 LEU A O 1
ATOM 1293 N N . CYS A 1 169 ? -1.520 -8.261 5.215 1.00 98.12 169 CYS A N 1
ATOM 1294 C CA . CYS A 1 169 ? -1.127 -9.583 4.732 1.00 98.12 169 CYS A CA 1
ATOM 1295 C C . CYS A 1 169 ? -1.724 -10.701 5.593 1.00 98.12 169 CYS A C 1
ATOM 1297 O O . CYS A 1 169 ? -2.298 -11.637 5.044 1.00 98.12 169 CYS A O 1
ATOM 1299 N N . ALA A 1 170 ? -1.684 -10.569 6.921 1.00 97.31 170 ALA A N 1
ATOM 1300 C CA . ALA A 1 170 ? -2.287 -11.541 7.832 1.00 97.31 170 ALA A CA 1
ATOM 1301 C C . ALA A 1 170 ? -3.808 -11.658 7.636 1.00 97.31 170 ALA A C 1
ATOM 1303 O O . ALA A 1 170 ? -4.368 -12.751 7.725 1.00 97.31 170 ALA A O 1
ATOM 1304 N N . TRP A 1 171 ? -4.480 -10.540 7.339 1.00 95.94 171 TRP A N 1
ATOM 1305 C CA . TRP A 1 171 ? -5.923 -10.507 7.113 1.00 95.94 171 TRP A CA 1
ATOM 1306 C C . TRP A 1 171 ? -6.333 -11.040 5.736 1.00 95.94 171 TRP A C 1
ATOM 1308 O O . TRP A 1 171 ? -7.184 -11.923 5.632 1.00 95.94 171 TRP A O 1
ATOM 1318 N N . LEU A 1 172 ? -5.738 -10.505 4.668 1.00 97.12 172 LEU A N 1
ATOM 1319 C CA . LEU A 1 172 ? -6.151 -10.780 3.288 1.00 97.12 172 LEU A CA 1
ATOM 1320 C C . LEU A 1 172 ? -5.460 -11.995 2.678 1.00 97.12 172 LEU A C 1
ATOM 1322 O O . LEU A 1 172 ? -5.952 -12.511 1.674 1.00 97.12 172 LEU A O 1
ATOM 1326 N N . ARG A 1 173 ? -4.356 -12.445 3.284 1.00 97.50 173 ARG A N 1
ATOM 1327 C CA . ARG A 1 173 ? -3.545 -13.598 2.871 1.00 97.50 173 ARG A CA 1
ATOM 1328 C C . ARG A 1 173 ? -3.262 -13.596 1.363 1.00 97.50 173 ARG A C 1
ATOM 1330 O O . ARG A 1 173 ? -3.686 -14.527 0.676 1.00 97.50 173 ARG A O 1
ATOM 1337 N N . PRO A 1 174 ? -2.615 -12.542 0.821 1.00 98.19 174 PRO A N 1
ATOM 1338 C CA . PRO A 1 174 ? -2.175 -12.580 -0.566 1.00 98.19 174 PRO A CA 1
ATOM 1339 C C . PRO A 1 174 ? -1.173 -13.723 -0.764 1.00 98.19 174 PRO A C 1
ATOM 1341 O O . PRO A 1 174 ? -0.413 -14.037 0.151 1.00 98.19 174 PRO A O 1
ATOM 1344 N N . GLU A 1 175 ? -1.123 -14.303 -1.963 1.00 98.06 175 GLU A N 1
ATOM 1345 C CA . GLU A 1 175 ? -0.148 -15.363 -2.272 1.00 98.06 175 GLU A CA 1
ATOM 1346 C C . GLU A 1 175 ? 1.306 -14.865 -2.178 1.00 98.06 175 GLU A C 1
ATOM 1348 O O . GLU A 1 175 ? 2.203 -15.640 -1.856 1.00 98.06 175 GLU A O 1
ATOM 1353 N N . ALA A 1 176 ? 1.538 -13.569 -2.420 1.00 98.50 176 ALA A N 1
ATOM 1354 C CA . ALA A 1 176 ? 2.799 -12.883 -2.153 1.00 98.50 176 ALA A CA 1
ATOM 1355 C C . ALA A 1 176 ? 2.603 -11.363 -2.015 1.00 98.50 176 ALA A C 1
ATOM 1357 O O . ALA A 1 176 ? 1.636 -10.785 -2.528 1.00 98.50 176 ALA A O 1
ATOM 1358 N N . VAL A 1 177 ? 3.567 -10.691 -1.381 1.00 98.62 177 VAL A N 1
ATOM 1359 C CA . VAL A 1 177 ? 3.697 -9.226 -1.373 1.00 98.62 177 VAL A CA 1
ATOM 1360 C C . VAL A 1 177 ? 4.990 -8.806 -2.073 1.00 98.62 177 VAL A C 1
ATOM 1362 O O . VAL A 1 177 ? 6.061 -9.338 -1.796 1.00 98.62 177 VAL A O 1
ATOM 1365 N N . CYS A 1 178 ? 4.899 -7.845 -2.993 1.00 98.69 178 CYS A N 1
ATOM 1366 C CA . CYS A 1 178 ? 6.031 -7.307 -3.743 1.00 98.69 178 CYS A CA 1
ATOM 1367 C C . CYS A 1 178 ? 6.293 -5.848 -3.361 1.00 98.69 178 CYS A C 1
ATOM 1369 O O . CYS A 1 178 ? 5.505 -4.959 -3.690 1.00 98.69 178 CYS A O 1
ATOM 1371 N N . PHE A 1 179 ? 7.420 -5.590 -2.699 1.00 98.50 179 PHE A N 1
ATOM 1372 C CA . PHE A 1 179 ? 7.881 -4.239 -2.389 1.00 98.50 179 PHE A CA 1
ATOM 1373 C C . PHE A 1 179 ? 8.623 -3.631 -3.580 1.00 98.50 179 PHE A C 1
ATOM 1375 O O . PHE A 1 179 ? 9.656 -4.141 -4.025 1.00 98.50 179 PHE A O 1
ATOM 1382 N N . VAL A 1 180 ? 8.115 -2.505 -4.082 1.00 97.75 180 VAL A N 1
ATOM 1383 C CA . VAL A 1 180 ? 8.678 -1.790 -5.232 1.00 97.75 180 VAL A CA 1
ATOM 1384 C C . VAL A 1 180 ? 9.661 -0.726 -4.757 1.00 97.75 180 VAL A C 1
ATOM 1386 O O . VAL A 1 180 ? 9.286 0.411 -4.483 1.00 97.75 180 VAL A O 1
ATOM 1389 N N . GLY A 1 181 ? 10.941 -1.082 -4.728 1.00 95.06 181 GLY A N 1
ATOM 1390 C CA . GLY A 1 181 ? 12.042 -0.257 -4.246 1.00 95.06 181 GLY A CA 1
ATOM 1391 C C . GLY A 1 181 ? 12.570 -0.735 -2.893 1.00 95.06 181 GLY A C 1
ATOM 1392 O O . GLY A 1 181 ? 11.827 -0.920 -1.936 1.00 95.06 181 GLY A O 1
ATOM 1393 N N . LEU A 1 182 ? 13.892 -0.893 -2.800 1.00 94.62 182 LEU A N 1
ATOM 1394 C CA . LEU A 1 182 ? 14.533 -1.556 -1.660 1.00 94.62 182 LEU A CA 1
ATOM 1395 C C . LEU A 1 182 ? 14.614 -0.684 -0.403 1.00 94.62 182 LEU A C 1
ATOM 1397 O O . LEU A 1 182 ? 14.806 -1.225 0.678 1.00 94.62 182 LEU A O 1
ATOM 1401 N N . ALA A 1 183 ? 14.527 0.645 -0.516 1.00 92.56 183 ALA A N 1
ATOM 1402 C CA . ALA A 1 183 ? 14.850 1.534 0.604 1.00 92.56 183 ALA A CA 1
ATOM 1403 C C . ALA A 1 183 ? 13.922 1.332 1.812 1.00 92.56 183 ALA A C 1
ATOM 1405 O O . ALA A 1 183 ? 14.415 1.222 2.930 1.00 92.56 183 ALA A O 1
ATOM 1406 N N . GLY A 1 184 ? 12.609 1.205 1.584 1.00 90.88 184 GLY A N 1
ATOM 1407 C CA . GLY A 1 184 ? 11.643 0.962 2.658 1.00 90.88 184 GLY A CA 1
ATOM 1408 C C . GLY A 1 184 ? 11.871 -0.382 3.352 1.00 90.88 184 GLY A C 1
ATOM 1409 O O . GLY A 1 184 ? 11.988 -0.434 4.574 1.00 90.88 184 GLY A O 1
ATOM 1410 N N . TRP A 1 185 ? 12.035 -1.456 2.570 1.00 95.62 185 TRP A N 1
ATOM 1411 C CA . TRP A 1 185 ? 12.327 -2.789 3.108 1.00 95.62 185 TRP A CA 1
ATOM 1412 C C . TRP A 1 185 ? 13.663 -2.832 3.863 1.00 95.62 185 TRP A C 1
ATOM 1414 O O . TRP A 1 185 ? 13.735 -3.366 4.966 1.00 95.62 185 TRP A O 1
ATOM 1424 N N . ARG A 1 186 ? 14.710 -2.190 3.330 1.00 96.19 186 ARG A N 1
ATOM 1425 C CA . ARG A 1 186 ? 16.020 -2.106 3.994 1.00 96.19 186 ARG A CA 1
ATOM 1426 C C . ARG A 1 186 ? 16.001 -1.304 5.286 1.00 96.19 186 ARG A C 1
ATOM 1428 O O . ARG A 1 186 ? 16.757 -1.608 6.204 1.00 96.19 186 ARG A O 1
ATOM 1435 N N . ALA A 1 187 ? 15.173 -0.268 5.353 1.00 94.50 187 ALA A N 1
ATOM 1436 C CA . ALA A 1 187 ? 15.043 0.552 6.548 1.00 94.50 187 ALA A CA 1
ATOM 1437 C C . ALA A 1 187 ? 14.225 -0.148 7.646 1.00 94.50 187 ALA A C 1
ATOM 1439 O O . ALA A 1 187 ? 14.553 -0.013 8.826 1.00 94.50 187 ALA A O 1
ATOM 1440 N N . ALA A 1 188 ? 13.173 -0.881 7.268 1.00 94.62 188 ALA A N 1
ATOM 1441 C CA . ALA A 1 188 ? 12.217 -1.452 8.215 1.00 94.62 188 ALA A CA 1
ATOM 1442 C C . ALA A 1 188 ? 12.466 -2.921 8.588 1.00 94.62 188 ALA A C 1
ATOM 1444 O O . ALA A 1 188 ? 12.117 -3.298 9.703 1.00 94.62 188 ALA A O 1
ATOM 1445 N N . ALA A 1 189 ? 13.048 -3.729 7.697 1.00 94.88 189 ALA A N 1
ATOM 1446 C CA . ALA A 1 189 ? 13.152 -5.180 7.866 1.00 94.88 189 ALA A CA 1
ATOM 1447 C C . ALA A 1 189 ? 14.596 -5.693 7.766 1.00 94.88 189 ALA A C 1
ATOM 1449 O O . ALA A 1 189 ? 15.145 -6.174 8.754 1.00 94.88 189 ALA A O 1
ATOM 1450 N N . ASP A 1 190 ? 15.231 -5.570 6.597 1.00 95.50 190 ASP A N 1
ATOM 1451 C CA . ASP A 1 190 ? 16.563 -6.135 6.348 1.00 95.50 190 ASP A CA 1
ATOM 1452 C C . ASP A 1 190 ? 17.457 -5.167 5.571 1.00 95.50 190 ASP A C 1
ATOM 1454 O O . ASP A 1 190 ? 17.381 -5.036 4.348 1.00 95.50 190 ASP A O 1
ATOM 1458 N N . ARG A 1 191 ? 18.389 -4.539 6.292 1.00 95.25 191 ARG A N 1
ATOM 1459 C CA . ARG A 1 191 ? 19.347 -3.565 5.753 1.00 95.25 191 ARG A CA 1
ATOM 1460 C C . ARG A 1 191 ? 20.222 -4.118 4.622 1.00 95.25 191 ARG A C 1
ATOM 1462 O O . ARG A 1 191 ? 20.719 -3.332 3.814 1.00 95.25 191 ARG A O 1
ATOM 1469 N N . THR A 1 192 ? 20.431 -5.431 4.573 1.00 95.94 192 THR A N 1
ATOM 1470 C CA . THR A 1 192 ? 21.289 -6.111 3.594 1.00 95.94 192 THR A CA 1
ATOM 1471 C C . THR A 1 192 ? 20.533 -6.712 2.412 1.00 95.94 192 THR A C 1
ATOM 1473 O O . THR A 1 192 ? 21.176 -7.177 1.472 1.00 95.94 192 THR A O 1
ATOM 1476 N N . ALA A 1 193 ? 19.201 -6.609 2.400 1.00 96.19 193 ALA A N 1
ATOM 1477 C CA . ALA A 1 193 ? 18.341 -7.199 1.383 1.00 96.19 193 ALA A CA 1
ATOM 1478 C C . ALA A 1 193 ? 18.772 -6.860 -0.049 1.00 96.19 193 ALA A C 1
ATOM 1480 O O . ALA A 1 193 ? 19.089 -5.706 -0.382 1.00 96.19 193 ALA A O 1
ATOM 1481 N N . THR A 1 194 ? 18.723 -7.860 -0.920 1.00 96.88 194 THR A N 1
ATOM 1482 C CA . THR A 1 194 ? 18.917 -7.749 -2.369 1.00 96.88 194 THR A CA 1
ATOM 1483 C C . THR A 1 194 ? 17.590 -7.987 -3.099 1.00 96.88 194 THR A C 1
ATOM 1485 O O . THR A 1 194 ? 16.643 -8.504 -2.499 1.00 96.88 194 THR A O 1
ATOM 1488 N N . PRO A 1 195 ? 17.462 -7.570 -4.376 1.00 97.69 195 PRO A N 1
ATOM 1489 C CA . PRO A 1 195 ? 16.254 -7.849 -5.143 1.00 97.69 195 PRO A CA 1
ATOM 1490 C C . PRO A 1 195 ? 15.994 -9.358 -5.265 1.00 97.69 195 PRO A C 1
ATOM 1492 O O . PRO A 1 195 ? 16.926 -10.119 -5.515 1.00 97.69 195 PRO A O 1
ATOM 1495 N N . GLY A 1 196 ? 14.733 -9.771 -5.150 1.00 98.06 196 GLY A N 1
ATOM 1496 C CA . GLY A 1 196 ? 14.303 -11.166 -5.209 1.00 98.06 196 GLY A CA 1
ATOM 1497 C C . GLY A 1 196 ? 13.406 -11.575 -4.042 1.00 98.06 196 GLY A C 1
ATOM 1498 O O . GLY A 1 196 ? 12.920 -10.737 -3.275 1.00 98.06 196 GLY A O 1
ATOM 1499 N N . TRP A 1 197 ? 13.199 -12.885 -3.913 1.00 98.19 197 TRP A N 1
ATOM 1500 C CA . TRP A 1 197 ? 12.533 -13.488 -2.761 1.00 98.19 197 TRP A CA 1
ATOM 1501 C C . TRP A 1 197 ? 13.363 -13.296 -1.495 1.00 98.19 197 TRP A C 1
ATOM 1503 O O . TRP A 1 197 ? 14.578 -13.475 -1.514 1.00 98.19 197 TRP A O 1
ATOM 1513 N N . GLN A 1 198 ? 12.697 -12.928 -0.408 1.00 97.56 198 GLN A N 1
ATOM 1514 C CA . GLN A 1 198 ? 13.309 -12.783 0.909 1.00 97.56 198 GLN A CA 1
ATOM 1515 C C . GLN A 1 198 ? 13.076 -14.053 1.733 1.00 97.56 198 GLN A C 1
ATOM 1517 O O . GLN A 1 198 ? 12.140 -14.809 1.461 1.00 97.56 198 GLN A O 1
ATOM 1522 N N . GLU A 1 199 ? 13.921 -14.292 2.738 1.00 93.06 199 GLU A N 1
ATOM 1523 C CA . GLU A 1 199 ? 13.777 -15.444 3.640 1.00 93.06 199 GLU A CA 1
ATOM 1524 C C . GLU A 1 199 ? 12.544 -15.302 4.541 1.00 93.06 199 GLU A C 1
ATOM 1526 O O . GLU A 1 199 ? 11.773 -16.251 4.695 1.00 93.06 199 GLU A O 1
ATOM 1531 N N . SER A 1 200 ? 12.328 -14.099 5.077 1.00 90.69 200 SER A N 1
ATOM 1532 C CA . SER A 1 200 ? 11.215 -13.790 5.974 1.00 90.69 200 SER A CA 1
ATOM 1533 C C . SER A 1 200 ? 9.913 -13.525 5.222 1.00 90.69 200 SER A C 1
ATOM 1535 O O . SER A 1 200 ? 9.878 -12.752 4.262 1.00 90.69 200 SER A O 1
ATOM 1537 N N . ASP A 1 201 ? 8.831 -14.099 5.738 1.00 96.75 201 ASP A N 1
ATOM 1538 C CA . ASP A 1 201 ? 7.465 -13.786 5.327 1.00 96.75 201 ASP A CA 1
ATOM 1539 C C . ASP A 1 201 ? 6.937 -12.564 6.101 1.00 96.75 201 ASP A C 1
ATOM 1541 O O . ASP A 1 201 ? 7.450 -12.211 7.164 1.00 96.75 201 ASP A O 1
ATOM 1545 N N . LEU A 1 202 ? 5.884 -11.925 5.587 1.00 97.44 202 LEU A N 1
ATOM 1546 C CA . LEU A 1 202 ? 5.220 -10.786 6.220 1.00 97.44 202 LEU A CA 1
ATOM 1547 C C . LEU A 1 202 ? 3.741 -11.109 6.433 1.00 97.44 202 LEU A C 1
ATOM 1549 O O . LEU A 1 202 ? 2.987 -11.233 5.469 1.00 97.44 202 LEU A O 1
ATOM 1553 N N . GLY A 1 203 ? 3.319 -11.283 7.687 1.00 96.88 203 GLY A N 1
ATOM 1554 C CA . GLY A 1 203 ? 1.940 -11.675 7.999 1.00 96.88 203 GLY A CA 1
ATOM 1555 C C . GLY A 1 203 ? 1.561 -13.030 7.388 1.00 96.88 203 GLY A C 1
ATOM 1556 O O . GLY A 1 203 ? 0.411 -13.241 7.018 1.00 96.88 203 GLY A O 1
ATOM 1557 N N . GLY A 1 204 ? 2.544 -13.922 7.217 1.00 97.00 204 GLY A N 1
ATOM 1558 C CA . GLY A 1 204 ? 2.392 -15.220 6.553 1.00 97.00 204 GLY A CA 1
ATOM 1559 C C . GLY A 1 204 ? 2.421 -15.183 5.020 1.00 97.00 204 GLY A C 1
ATOM 1560 O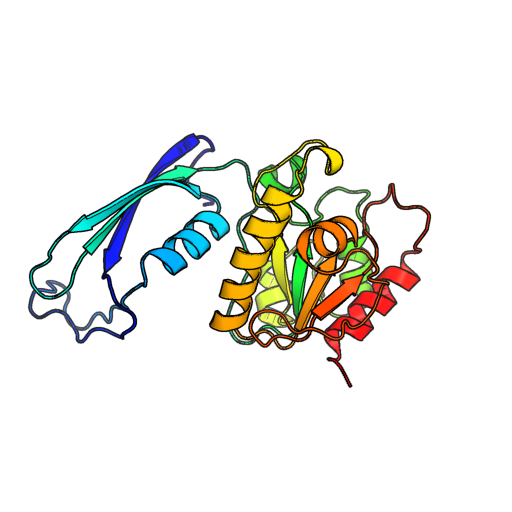 O . GLY A 1 204 ? 2.315 -16.238 4.404 1.00 97.00 204 GLY A O 1
ATOM 1561 N N . ALA A 1 205 ? 2.566 -14.009 4.396 1.00 97.69 205 ALA A N 1
ATOM 1562 C CA . ALA A 1 205 ? 2.729 -13.890 2.950 1.00 97.69 205 ALA A CA 1
ATOM 1563 C C . ALA A 1 205 ? 4.224 -13.861 2.564 1.00 97.69 205 ALA A C 1
ATOM 1565 O O . ALA A 1 205 ? 4.969 -13.047 3.123 1.00 97.69 205 ALA A O 1
ATOM 1566 N N . PRO A 1 206 ? 4.668 -14.670 1.585 1.00 98.31 206 PRO A N 1
ATOM 1567 C CA . PRO A 1 206 ? 6.012 -14.586 1.025 1.00 98.31 206 PRO A CA 1
ATOM 1568 C C . PRO A 1 206 ? 6.342 -13.182 0.512 1.00 98.31 206 PRO A C 1
ATOM 1570 O O . PRO A 1 206 ? 5.528 -12.541 -0.164 1.00 98.31 206 PRO A O 1
ATOM 1573 N N . VAL A 1 207 ? 7.558 -12.715 0.798 1.00 98.50 207 VAL A N 1
ATOM 1574 C CA . VAL A 1 207 ? 8.006 -11.368 0.424 1.00 98.50 207 VAL A CA 1
ATOM 1575 C C . VAL A 1 207 ? 8.933 -11.404 -0.786 1.00 98.50 207 VAL A C 1
ATOM 1577 O O . VAL A 1 207 ? 9.962 -12.080 -0.789 1.00 98.50 207 VAL A O 1
ATOM 1580 N N . TYR A 1 208 ? 8.606 -10.591 -1.786 1.00 98.69 208 TYR A N 1
ATOM 1581 C CA . TYR A 1 208 ? 9.480 -10.246 -2.901 1.00 98.69 208 TYR A CA 1
ATOM 1582 C C . TYR A 1 208 ? 9.878 -8.772 -2.814 1.00 98.69 208 TYR A C 1
ATOM 1584 O O . TYR A 1 208 ? 9.045 -7.909 -2.540 1.00 98.69 208 TYR A O 1
ATOM 1592 N N . VAL A 1 209 ? 11.134 -8.447 -3.105 1.00 98.44 209 VAL A N 1
ATOM 1593 C CA . VAL A 1 209 ? 11.605 -7.058 -3.183 1.00 98.44 209 VAL A CA 1
ATOM 1594 C C . VAL A 1 209 ? 12.186 -6.811 -4.566 1.00 98.44 209 VAL A C 1
ATOM 1596 O O . VAL A 1 209 ? 13.015 -7.580 -5.040 1.00 98.44 209 VAL A O 1
ATOM 1599 N N . MET A 1 210 ? 11.775 -5.735 -5.231 1.00 97.94 210 MET A N 1
ATOM 1600 C CA . MET A 1 210 ? 12.261 -5.3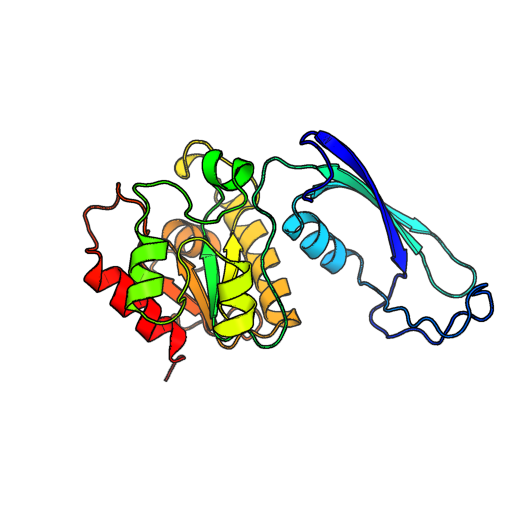87 -6.568 1.00 97.94 210 MET A CA 1
ATOM 1601 C C . MET A 1 210 ? 12.821 -3.960 -6.624 1.00 97.94 210 MET A C 1
ATOM 1603 O O . MET A 1 210 ? 12.505 -3.141 -5.758 1.00 97.94 210 MET A O 1
ATOM 1607 N N . PRO A 1 211 ? 13.640 -3.611 -7.633 1.00 97.25 211 PRO A N 1
ATOM 1608 C CA . PRO A 1 211 ? 14.129 -2.249 -7.817 1.00 97.25 211 PRO A CA 1
ATOM 1609 C C . PRO A 1 211 ? 13.002 -1.222 -7.992 1.00 97.25 211 PRO A C 1
ATOM 1611 O O . PRO A 1 211 ? 11.871 -1.545 -8.354 1.00 97.25 211 PRO A O 1
ATOM 1614 N N . SER A 1 212 ? 13.323 0.057 -7.774 1.00 95.19 212 SER A N 1
ATOM 1615 C CA . SER A 1 212 ? 12.352 1.133 -7.994 1.00 95.19 212 SER A CA 1
ATOM 1616 C C . SER A 1 212 ? 11.987 1.250 -9.476 1.00 95.19 212 SER A C 1
ATOM 1618 O O . SER A 1 212 ? 12.862 1.293 -10.341 1.00 95.19 212 SER A O 1
ATOM 1620 N N . THR A 1 213 ? 10.695 1.406 -9.755 1.00 96.06 213 THR A N 1
ATOM 1621 C CA . THR A 1 213 ? 10.140 1.632 -11.099 1.00 96.06 213 THR A CA 1
ATOM 1622 C C . THR A 1 213 ? 10.212 3.093 -11.552 1.00 96.06 213 THR A C 1
ATOM 1624 O O . THR A 1 213 ? 9.811 3.420 -12.673 1.00 96.06 213 THR A O 1
ATOM 1627 N N . SER A 1 214 ? 10.722 3.996 -10.707 1.00 90.38 214 SER A N 1
ATOM 1628 C CA . SER A 1 214 ? 10.928 5.400 -11.066 1.00 90.38 214 SER A CA 1
ATOM 1629 C C . SER A 1 214 ? 11.811 5.526 -12.312 1.00 90.38 214 SER A C 1
ATOM 1631 O O . SER A 1 214 ? 12.810 4.820 -12.450 1.00 90.38 214 SER A O 1
ATOM 1633 N N . GLY A 1 215 ? 11.477 6.450 -13.214 1.00 83.81 215 GLY A N 1
ATOM 1634 C CA . GLY A 1 215 ? 12.311 6.765 -14.378 1.00 83.81 215 GLY A CA 1
ATOM 1635 C C . GLY A 1 215 ? 13.672 7.363 -14.011 1.00 83.81 215 GLY A C 1
ATOM 1636 O O . GLY A 1 215 ? 14.588 7.316 -14.819 1.00 83.81 215 GLY A O 1
ATOM 1637 N N . LEU A 1 216 ? 13.827 7.867 -12.780 1.00 82.06 216 LEU A N 1
ATOM 1638 C CA . LEU A 1 216 ? 15.114 8.335 -12.251 1.00 82.06 216 LEU A CA 1
ATOM 1639 C C . LEU A 1 216 ? 16.066 7.179 -11.899 1.00 82.06 216 LEU A C 1
ATOM 1641 O O . LEU A 1 216 ? 17.264 7.398 -11.753 1.00 82.06 216 LEU A O 1
ATOM 1645 N N . ASN A 1 217 ? 15.552 5.953 -11.751 1.00 81.31 217 ASN A N 1
ATOM 1646 C CA . ASN A 1 217 ? 16.380 4.781 -11.495 1.00 81.31 217 ASN A CA 1
ATOM 1647 C C . ASN A 1 217 ? 16.991 4.261 -12.809 1.00 81.31 217 ASN A C 1
ATOM 1649 O O . ASN A 1 217 ? 16.365 3.480 -13.524 1.00 81.31 217 ASN A O 1
ATOM 1653 N N . ALA A 1 218 ? 18.221 4.666 -13.116 1.00 77.88 218 ALA A N 1
ATOM 1654 C CA . ALA A 1 218 ? 18.921 4.235 -14.328 1.00 77.88 218 ALA A CA 1
ATOM 1655 C C . ALA A 1 218 ? 19.442 2.781 -14.279 1.00 77.88 218 ALA A C 1
ATOM 1657 O O . ALA A 1 218 ? 19.857 2.256 -15.306 1.00 77.88 218 ALA A O 1
ATOM 1658 N N . HIS A 1 219 ? 19.425 2.123 -13.113 1.00 86.88 219 HIS A N 1
ATOM 1659 C CA . HIS A 1 219 ? 20.063 0.814 -12.911 1.00 86.88 219 HIS A CA 1
ATOM 1660 C C . HIS A 1 219 ? 19.208 -0.394 -13.307 1.00 86.88 219 HIS A C 1
ATOM 1662 O O . HIS A 1 219 ? 19.685 -1.521 -13.231 1.00 86.88 219 HIS A O 1
ATOM 1668 N N . SER A 1 220 ? 17.949 -0.189 -13.689 1.00 91.62 220 SER A N 1
ATOM 1669 C CA . SER A 1 220 ? 17.049 -1.277 -14.085 1.00 91.62 220 SER A CA 1
ATOM 1670 C C . SER A 1 220 ? 16.342 -0.898 -15.372 1.00 91.62 220 SER A C 1
ATOM 1672 O O . SER A 1 220 ? 15.764 0.188 -15.455 1.00 91.62 220 SER A O 1
ATOM 1674 N N . SER A 1 221 ? 16.397 -1.765 -16.377 1.00 95.56 221 SER A N 1
ATOM 1675 C CA . SER A 1 221 ? 15.667 -1.604 -17.631 1.00 95.56 221 SER A CA 1
ATOM 1676 C C . SER A 1 221 ? 14.181 -1.944 -17.455 1.00 95.56 221 SER A C 1
ATOM 1678 O O . SER A 1 221 ? 13.759 -2.467 -16.424 1.00 95.56 221 SER A O 1
ATOM 1680 N N . LEU A 1 222 ? 13.354 -1.632 -18.458 1.00 97.00 222 LEU A N 1
ATOM 1681 C CA . LEU A 1 222 ? 11.949 -2.057 -18.452 1.00 97.00 222 LEU A CA 1
ATOM 1682 C C . LEU A 1 222 ? 11.823 -3.591 -18.448 1.00 97.00 222 LEU A C 1
ATOM 1684 O O . LEU A 1 222 ? 10.962 -4.123 -17.750 1.00 97.00 222 LEU A O 1
ATOM 1688 N N . ALA A 1 223 ? 12.700 -4.287 -19.179 1.00 97.88 223 ALA A N 1
ATOM 1689 C CA . ALA A 1 223 ? 12.732 -5.746 -19.219 1.00 97.88 223 ALA A CA 1
ATOM 1690 C C . ALA A 1 223 ? 13.053 -6.333 -17.836 1.00 97.88 223 ALA A C 1
ATOM 1692 O O . ALA A 1 223 ? 12.310 -7.183 -17.359 1.00 97.88 223 ALA A O 1
ATOM 1693 N N . ASP A 1 224 ? 14.051 -5.788 -17.131 1.00 97.56 224 ASP A N 1
ATOM 1694 C CA . ASP A 1 224 ? 14.403 -6.255 -15.780 1.00 97.56 224 ASP A CA 1
ATOM 1695 C C . ASP A 1 224 ? 13.227 -6.098 -14.802 1.00 97.56 224 ASP A C 1
ATOM 1697 O O . ASP A 1 224 ? 12.916 -6.996 -14.020 1.00 97.56 224 ASP A O 1
ATOM 1701 N N . LEU A 1 225 ? 12.534 -4.952 -14.849 1.00 98.44 225 LEU A N 1
ATOM 1702 C CA . LEU A 1 225 ? 11.360 -4.697 -14.005 1.00 98.44 225 LEU A CA 1
ATOM 1703 C C . LEU A 1 225 ? 10.200 -5.644 -14.343 1.00 98.44 225 LEU A C 1
ATOM 1705 O O . LEU A 1 225 ? 9.492 -6.094 -13.443 1.00 98.44 225 LEU A O 1
ATOM 1709 N N . THR A 1 226 ? 10.023 -5.950 -15.628 1.00 98.62 226 THR A N 1
ATOM 1710 C CA . THR A 1 226 ? 9.025 -6.908 -16.117 1.00 98.62 226 THR A CA 1
ATOM 1711 C C . THR A 1 226 ? 9.316 -8.306 -15.588 1.00 98.62 226 THR A C 1
ATOM 1713 O O . THR A 1 226 ? 8.419 -8.970 -15.068 1.00 98.62 226 THR A O 1
ATOM 1716 N N . ASP A 1 227 ? 10.572 -8.741 -15.659 1.00 98.31 227 ASP A N 1
ATOM 1717 C CA . ASP A 1 227 ? 10.980 -10.052 -15.172 1.00 98.31 227 ASP A CA 1
ATOM 1718 C C . ASP A 1 227 ? 10.811 -10.155 -13.656 1.00 98.31 227 ASP A C 1
ATOM 1720 O O . ASP A 1 227 ? 10.273 -11.155 -13.184 1.00 98.31 227 ASP A O 1
ATOM 1724 N N . HIS A 1 228 ? 11.156 -9.117 -12.889 1.00 98.38 228 HIS A N 1
ATOM 1725 C CA . HIS A 1 228 ? 10.874 -9.075 -11.451 1.00 98.38 228 HIS A CA 1
ATOM 1726 C C . HIS A 1 228 ? 9.384 -9.258 -11.136 1.00 98.38 228 HIS A C 1
ATOM 1728 O O . HIS A 1 228 ? 9.035 -10.079 -10.288 1.00 98.38 228 HIS A O 1
ATOM 1734 N N . LEU A 1 229 ? 8.501 -8.529 -11.826 1.00 98.56 229 LEU A N 1
ATOM 1735 C CA . LEU A 1 229 ? 7.054 -8.643 -11.620 1.00 98.56 229 LEU A CA 1
ATOM 1736 C C . LEU A 1 229 ? 6.527 -10.028 -12.005 1.00 98.56 229 LEU A C 1
ATOM 1738 O O . LEU A 1 229 ? 5.690 -10.581 -11.291 1.00 98.56 229 LEU A O 1
ATOM 1742 N N . ARG A 1 230 ? 7.043 -10.614 -13.092 1.00 97.75 230 ARG A N 1
ATOM 1743 C CA . ARG A 1 230 ? 6.683 -11.972 -13.510 1.00 97.75 230 ARG A CA 1
ATOM 1744 C C . ARG A 1 230 ? 7.094 -13.003 -12.457 1.00 97.75 230 ARG A C 1
ATOM 1746 O O . ARG A 1 230 ? 6.259 -13.809 -12.067 1.00 97.75 230 ARG A O 1
ATOM 1753 N N . HIS A 1 231 ? 8.327 -12.933 -11.952 1.00 97.50 231 HIS A N 1
ATOM 1754 C CA . HIS A 1 231 ? 8.818 -13.839 -10.906 1.00 97.50 231 HIS A CA 1
ATOM 1755 C C . HIS A 1 231 ? 8.046 -13.684 -9.592 1.00 97.50 231 HIS A C 1
ATOM 1757 O O . HIS A 1 231 ? 7.702 -14.680 -8.963 1.00 97.50 231 HIS A O 1
ATOM 1763 N N . ALA A 1 232 ? 7.747 -12.449 -9.178 1.00 97.75 232 ALA A N 1
ATOM 1764 C CA . ALA A 1 232 ? 6.962 -12.202 -7.971 1.00 97.75 232 ALA A CA 1
ATOM 1765 C C . ALA A 1 232 ? 5.548 -12.803 -8.081 1.00 97.75 232 ALA A C 1
ATOM 1767 O O . ALA A 1 232 ? 5.034 -13.364 -7.118 1.00 97.75 232 ALA A O 1
ATOM 1768 N N . ALA A 1 233 ? 4.932 -12.728 -9.265 1.00 95.88 233 ALA A N 1
ATOM 1769 C CA . ALA A 1 233 ? 3.573 -13.208 -9.506 1.00 95.88 233 ALA A CA 1
ATOM 1770 C C . ALA A 1 233 ? 3.440 -14.729 -9.689 1.00 95.88 233 ALA A C 1
ATOM 1772 O O . ALA A 1 233 ? 2.311 -15.219 -9.702 1.00 95.88 233 ALA A O 1
ATOM 1773 N N . THR A 1 234 ? 4.547 -15.461 -9.864 1.00 92.12 234 THR A N 1
ATOM 1774 C CA . THR A 1 234 ? 4.556 -16.934 -9.960 1.00 92.12 234 THR A CA 1
ATOM 1775 C C . THR A 1 234 ? 4.709 -17.637 -8.608 1.00 92.12 234 THR A C 1
ATOM 1777 O O . THR A 1 234 ? 4.664 -18.863 -8.569 1.00 92.12 234 THR A O 1
ATOM 1780 N N . GLY A 1 235 ? 4.877 -16.883 -7.515 1.00 83.50 235 GLY A N 1
ATOM 1781 C CA . GLY A 1 235 ? 5.073 -17.421 -6.166 1.00 83.50 235 GLY A CA 1
ATOM 1782 C C . GLY A 1 235 ? 6.520 -17.833 -5.861 1.00 83.50 235 GLY A C 1
ATOM 1783 O O . GLY A 1 235 ? 7.352 -17.978 -6.763 1.00 83.50 235 GLY A O 1
ATOM 1784 N N . ARG A 1 236 ? 6.831 -17.972 -4.562 1.00 83.38 236 ARG A N 1
ATOM 1785 C CA . ARG A 1 236 ? 8.131 -18.462 -4.074 1.00 83.38 236 ARG A CA 1
ATOM 1786 C C . ARG A 1 236 ? 8.161 -19.981 -4.260 1.00 83.38 236 ARG A C 1
ATOM 1788 O O . ARG A 1 236 ? 7.314 -20.660 -3.686 1.00 83.38 236 ARG A O 1
ATOM 1795 N N . GLN A 1 237 ? 9.075 -20.475 -5.100 1.00 64.62 237 GLN A N 1
ATOM 1796 C CA . GLN A 1 237 ? 9.304 -21.916 -5.291 1.00 64.62 237 GLN A CA 1
ATOM 1797 C C . GLN A 1 237 ? 9.939 -22.552 -4.056 1.00 64.62 237 GLN A C 1
ATOM 1799 O O . GLN A 1 237 ? 10.739 -21.855 -3.389 1.00 64.62 237 GLN A O 1
#

Radius of gyration: 18.72 Å; chains: 1; bounding box: 57×40×46 Å

Foldseek 3Di:
DVVADFQGKDKDKAFADQAWDDWDPPPPVPDDIHGHDHQVLVCLQCVLQAWAWPDWDWDDDPPTIMIMTMTGGHLFQHWFDDAAALEEEEEAGAASVCSVVNFGLPDPQFLLQVLCCLLVLAVDGRDQNRSCVPRSYIYTYLAGHHDNDSVPDDLVSLQVSLVSVLSVCLVRVHQAYEYAACPSCLSHPNVPDDAAWDPDARSNHTYGYDHHRGSVPPPADSVRSNVSSNRRSVHDD

Secondary structure (DSSP, 8-state):
-TTS-TT-EEEEEEEBSSSEEPPPTT-TT----EE-B-HHHHHHHHHHTTEEEEEEEEE--SSS-EEEEEEEE-SSPPPB--TT-SEEEEES--BHHHHHHT-TT-STT--HHHHHHHTTS-SSTT-HHHHHHHH-EEEEES--S-BSSGGG--HHHHHHHHHHHHHHHHHH--S-EEEESHHHHHHHT-TT--SEE-SS-BTTBPEEEE----TT-TTS-HHHHHHHHHHHHT---

pLDDT: mean 93.38, std 7.16, range [64.62, 98.75]

Sequence (237 aa):
HRVVKVGGPIELQFFAGDQDLTPLETDPMGGRRFTGWRPDFLRTVVEGAGFDIEALTIREGDQVGVIDITARRALTLPDIIGPGMRLLICGLNPSVYSAETLVGFGRPGNRFWPAALDAGIATVNREPRHALAHHGMGMTDLVKRATPRADELTTDEYRTGLARVEQLCAWLRPEAVCFVGLAGWRAAADRTATPGWQESDLGGAPVYVMPSTSGLNAHSSLADLTDHLRHAATGRQ